Protein AF-A0A0N4WVR9-F1 (afdb_monomer_lite)

Radius of gyration: 33.84 Å; chains: 1; bounding box: 91×78×85 Å

Secondary structure (DSSP, 8-state):
-----------------PPPPS---------TT-SPPPEEPPPPTTEEEEGGGEEEEE-TTS-EEEEESSSEEEEEETTEEEEES-EEEETTTTSEEE-TTS-EEESS-EEEEEEE---PPPPEEPPPPTTEEEESTTEEEEEETTTEEEEEESSSEEEEE-SSSSPPEEES-EEE-TTS-EE-TTS-EEETS-EEEEEEES-PPB--SSSEEEEETTTEEES-BEE-TTS-EE-TT--EESEEEEEPPP-

Foldseek 3Di:
DDDDDDDDDDDDDDDDDDDDDPDDDPPPLQQLAPQDDADEDDDDQQKDWDQVQWDWDADPSRHIKIAGVDAFKWWDDVNDTDTAGIWTQDRPPPRFIAGPVGRTSGSHTHMTGIFGADDADDADADDDDKQKDWDAVQWDFDLPRNRWTKTAGPDAWKWKALPPPPGTDTAGIWTQGPVCWIDGPVGRTSGNHIHITGIDRLDDKDADPAAFKFFDDPRDTAGIWGAGRVSFTAGPVGDTGRDMDGDGDDD

Organism: Haemonchus placei (NCBI:txid6290)

Sequence (251 aa):
MKLLIWSMMLITGIKACMKTVPGEMPGDDPVCDNCASAAELTCEESNICDFSLLRRSKNGASCSTYSCSAGQMYAYIHRQSTPVDGAICDRDSQLVWKTTDGQAYGKTLQATCAFRCDKCTPAIPLSCPSGYTCDFDLLRETESAGSCMTYTCTDGQFLGDNGLLEGPVAVDSAVCRRDKIWMSPLGETFGTTLRATCAFQQCKKAVCVDGVMKANPGNVAVQLLSCNTMAQWMDSLGETFTAAQCEASES

Structure (mmCIF, N/CA/C/O backbone):
data_AF-A0A0N4WVR9-F1
#
_entry.id   AF-A0A0N4WVR9-F1
#
loop_
_atom_site.group_PDB
_atom_site.id
_atom_site.type_symbol
_atom_site.label_atom_id
_atom_site.label_alt_id
_atom_site.label_comp_id
_atom_site.label_asym_id
_atom_site.label_entity_id
_atom_site.label_seq_id
_atom_site.pdbx_PDB_ins_code
_atom_site.Cartn_x
_atom_site.Cartn_y
_atom_site.Cartn_z
_atom_site.occupancy
_atom_site.B_iso_or_equiv
_atom_site.auth_seq_id
_atom_site.auth_comp_id
_atom_site.auth_asym_id
_atom_site.auth_atom_id
_atom_site.pdbx_PDB_model_num
ATOM 1 N N . MET A 1 1 ? -68.695 -43.466 45.140 1.00 35.62 1 MET A N 1
ATOM 2 C CA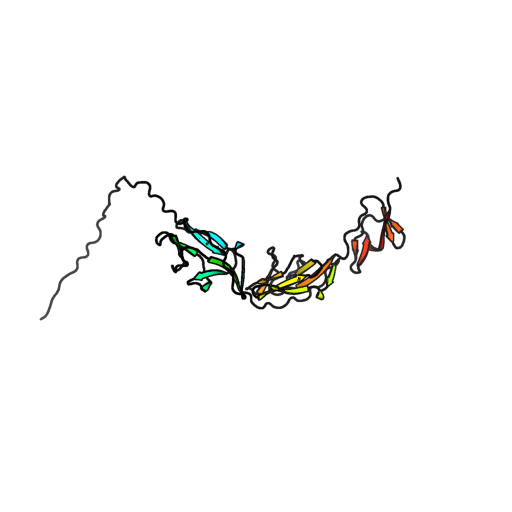 . MET A 1 1 ? -67.351 -43.680 44.564 1.00 35.62 1 MET A CA 1
ATOM 3 C C . MET A 1 1 ? -66.842 -42.340 44.036 1.00 35.62 1 MET A C 1
ATOM 5 O O . MET A 1 1 ? -67.419 -41.834 43.095 1.00 35.62 1 MET A O 1
ATOM 9 N N . LYS A 1 2 ? -65.863 -41.766 44.753 1.00 37.72 2 LYS A N 1
ATOM 10 C CA . LYS A 1 2 ? -64.843 -40.754 44.389 1.00 37.72 2 LYS A CA 1
ATOM 11 C C . LYS A 1 2 ? -65.170 -39.510 43.516 1.00 37.72 2 LYS A C 1
ATOM 13 O O . LYS A 1 2 ? -65.399 -39.661 42.328 1.00 37.72 2 LYS A O 1
ATOM 18 N N . LEU A 1 3 ? -64.911 -38.337 44.140 1.00 38.66 3 LEU A N 1
ATOM 19 C CA . LEU A 1 3 ? -64.117 -37.161 43.679 1.00 38.66 3 LEU A CA 1
ATOM 20 C C . LEU A 1 3 ? -64.582 -36.330 42.455 1.00 38.66 3 LEU A C 1
ATOM 22 O O . LEU A 1 3 ? -65.096 -36.898 41.510 1.00 38.66 3 LEU A O 1
ATOM 26 N N . LEU A 1 4 ? -64.280 -35.032 42.263 1.00 43.94 4 LEU A N 1
ATOM 27 C CA . LEU A 1 4 ? -63.921 -33.800 43.019 1.00 43.94 4 LEU A CA 1
ATOM 28 C C . LEU A 1 4 ? -63.561 -32.762 41.901 1.00 43.94 4 LEU A C 1
ATOM 30 O O . LEU A 1 4 ? -62.964 -33.179 40.913 1.00 43.94 4 LEU A O 1
ATOM 34 N N . ILE A 1 5 ? -63.818 -31.452 42.106 1.00 47.34 5 ILE A N 1
ATOM 35 C CA . ILE A 1 5 ? -63.148 -30.269 41.464 1.00 47.34 5 ILE A CA 1
ATOM 36 C C . ILE A 1 5 ? -63.615 -29.930 40.023 1.00 47.34 5 ILE A C 1
ATOM 38 O O . ILE A 1 5 ? -63.497 -30.758 39.134 1.00 47.34 5 ILE A O 1
ATOM 42 N N . TRP A 1 6 ? -64.284 -28.815 39.681 1.00 36.00 6 TRP A N 1
ATOM 43 C CA . TRP A 1 6 ? -64.123 -27.347 39.862 1.00 36.00 6 TRP A CA 1
ATOM 44 C C . TRP A 1 6 ? -63.055 -26.653 38.976 1.00 36.00 6 TRP A C 1
ATOM 46 O O . TRP A 1 6 ? -61.861 -26.856 39.146 1.00 36.00 6 TRP A O 1
ATOM 56 N N . SER A 1 7 ? -63.559 -25.742 38.126 1.00 43.09 7 SER A N 1
ATOM 57 C CA . SER A 1 7 ? -62.925 -24.538 37.545 1.00 43.09 7 SER A CA 1
ATOM 58 C C . SER A 1 7 ? -62.039 -24.638 36.295 1.00 43.09 7 SER A C 1
ATOM 60 O O . SER A 1 7 ? -60.924 -25.135 36.347 1.00 43.09 7 SER A O 1
ATOM 62 N N . MET A 1 8 ? -62.443 -23.937 35.225 1.00 40.12 8 MET A N 1
ATOM 63 C CA . MET A 1 8 ? -61.914 -22.586 34.962 1.00 40.12 8 MET A CA 1
ATOM 64 C C . MET A 1 8 ? -62.749 -21.807 33.931 1.00 40.12 8 MET A C 1
ATOM 66 O O . MET A 1 8 ? -63.132 -22.320 32.883 1.00 40.12 8 MET A O 1
ATOM 70 N N . MET A 1 9 ? -63.011 -20.543 34.277 1.00 41.50 9 MET A N 1
ATOM 71 C CA . MET A 1 9 ? -63.543 -19.490 33.416 1.00 41.50 9 MET A CA 1
ATOM 72 C C . MET A 1 9 ? -62.582 -19.177 32.264 1.00 41.50 9 MET A C 1
ATOM 74 O O . MET A 1 9 ? -61.389 -18.984 32.483 1.00 41.50 9 MET A O 1
ATOM 78 N N . LEU A 1 10 ? -63.142 -18.990 31.072 1.00 41.47 10 LEU A N 1
ATOM 79 C CA . LEU A 1 10 ? -62.535 -18.268 29.957 1.00 41.47 10 LEU A CA 1
ATOM 80 C C . LEU A 1 10 ? -63.501 -17.130 29.608 1.00 41.47 10 LEU A C 1
ATOM 82 O O . LEU A 1 10 ? -64.519 -17.356 28.960 1.00 41.47 10 LEU A O 1
ATOM 86 N N . ILE A 1 11 ? -63.214 -15.918 30.089 1.00 47.81 11 ILE A N 1
ATOM 87 C CA . ILE A 1 11 ? -63.857 -14.697 29.590 1.00 47.81 11 ILE A CA 1
ATOM 88 C C . ILE A 1 11 ? -62.792 -13.896 28.855 1.00 47.81 11 ILE A C 1
ATOM 90 O O . ILE A 1 11 ? -61.859 -13.340 29.428 1.00 47.81 11 ILE A O 1
ATOM 94 N N . THR A 1 12 ? -62.960 -13.896 27.545 1.00 40.84 12 THR A N 1
ATOM 95 C CA . THR A 1 12 ? -62.292 -13.072 26.552 1.00 40.84 12 THR A CA 1
ATOM 96 C C . THR A 1 12 ? -62.659 -11.592 26.701 1.00 40.84 12 THR A C 1
ATOM 98 O O . THR A 1 12 ? -63.837 -11.258 26.760 1.00 40.84 12 THR A O 1
ATOM 101 N N . GLY A 1 13 ? -61.638 -10.730 26.670 1.00 42.81 13 GLY A N 1
ATOM 102 C CA . GLY A 1 13 ? -61.608 -9.427 25.991 1.00 42.81 13 GLY A CA 1
ATOM 103 C C . GLY A 1 13 ? -62.683 -8.378 26.302 1.00 42.81 13 GLY A C 1
ATOM 104 O O . GLY A 1 13 ? -63.767 -8.403 25.728 1.00 42.81 13 GLY A O 1
ATOM 105 N N . ILE A 1 14 ? -62.293 -7.323 27.029 1.00 43.12 14 ILE A N 1
ATOM 106 C CA . ILE A 1 14 ? -62.906 -5.995 26.886 1.00 43.12 14 ILE A CA 1
ATOM 107 C C . ILE A 1 14 ? -61.793 -4.960 26.699 1.00 43.12 14 ILE A C 1
ATOM 109 O O . ILE A 1 14 ? -60.858 -4.868 27.490 1.00 43.12 14 ILE A O 1
ATOM 113 N N . LYS A 1 15 ? -61.916 -4.203 25.604 1.00 43.62 15 LYS A N 1
ATOM 114 C CA . LYS A 1 15 ? -61.134 -3.019 25.240 1.00 43.62 15 LYS A CA 1
ATOM 115 C C . LYS A 1 15 ? -61.048 -2.038 26.414 1.00 43.62 15 LYS A C 1
ATOM 117 O O . LYS A 1 15 ? -62.065 -1.473 26.807 1.00 43.62 15 LYS A O 1
ATOM 122 N N . ALA A 1 16 ? -59.840 -1.761 26.892 1.00 35.38 16 ALA A N 1
ATOM 123 C CA . ALA A 1 16 ? -59.568 -0.561 27.671 1.00 35.38 16 ALA A CA 1
ATOM 124 C C . ALA A 1 16 ? -58.938 0.487 26.743 1.00 35.38 16 ALA A C 1
ATOM 126 O O . ALA A 1 16 ? -57.758 0.422 26.414 1.00 35.38 16 ALA A O 1
ATOM 127 N N . CYS A 1 17 ? -59.754 1.443 26.299 1.00 39.38 17 CYS A N 1
ATOM 128 C CA . CYS A 1 17 ? -59.272 2.714 25.775 1.00 39.38 17 CYS A CA 1
ATOM 129 C C . CYS A 1 17 ? -58.696 3.508 26.956 1.00 39.38 17 CYS A C 1
ATOM 131 O O . CYS A 1 17 ? -59.461 3.922 27.828 1.00 39.38 17 CYS A O 1
ATOM 133 N N . MET A 1 18 ? -57.380 3.730 27.003 1.00 31.38 18 MET A N 1
ATOM 134 C CA . MET A 1 18 ? -56.802 4.724 27.908 1.00 31.38 18 MET A CA 1
ATOM 135 C C . MET A 1 18 ? -56.602 6.054 27.179 1.00 31.38 18 MET A C 1
ATOM 137 O O . MET A 1 18 ? -56.000 6.157 26.117 1.00 31.38 18 MET A O 1
ATOM 141 N N . LYS A 1 19 ? -57.229 7.045 27.799 1.00 34.12 19 LYS A N 1
ATOM 142 C CA . LYS A 1 19 ? -57.372 8.465 27.508 1.00 34.12 19 LYS A CA 1
ATOM 143 C C . LYS A 1 19 ? -56.009 9.158 27.363 1.00 34.12 19 LYS A C 1
ATOM 145 O O . LYS A 1 19 ? -55.205 9.112 28.286 1.00 34.12 19 LYS A O 1
ATOM 150 N N . THR A 1 20 ? -55.783 9.841 26.242 1.00 38.22 20 THR A N 1
ATOM 151 C CA . THR A 1 20 ? -54.665 10.779 26.060 1.00 38.22 20 THR A CA 1
ATOM 152 C C . THR A 1 20 ? -54.821 11.965 27.009 1.00 38.22 20 THR A C 1
ATOM 154 O O . THR A 1 20 ? -55.830 12.675 26.959 1.00 38.22 20 THR A O 1
ATOM 157 N N . VAL A 1 21 ? -53.829 12.179 27.870 1.00 39.00 21 VAL A N 1
ATOM 158 C CA . VAL A 1 21 ? -53.674 13.401 28.666 1.00 39.00 21 VAL A CA 1
ATOM 159 C C . VAL A 1 21 ? -52.806 14.369 27.849 1.00 39.00 21 VAL A C 1
ATOM 161 O O . VAL A 1 21 ? -51.730 13.965 27.417 1.00 39.00 21 VAL A O 1
ATOM 164 N N . PRO A 1 22 ? -53.235 15.616 27.587 1.00 46.09 22 PRO A N 1
ATOM 165 C CA . PRO A 1 22 ? -52.399 16.599 26.913 1.00 46.09 22 PRO A CA 1
ATOM 166 C C . PRO A 1 22 ? -51.458 17.232 27.938 1.00 46.09 22 PRO A C 1
ATOM 168 O O . PRO A 1 22 ? -51.896 17.969 28.821 1.00 46.09 22 PRO A O 1
ATOM 171 N N . GLY A 1 23 ? -50.171 16.917 27.833 1.00 47.47 23 GLY A N 1
ATOM 172 C CA . GLY A 1 23 ? -49.147 17.494 28.695 1.00 47.47 23 GLY A CA 1
ATOM 173 C C . GLY A 1 23 ? -47.923 16.607 28.836 1.00 47.47 23 GLY A C 1
ATOM 174 O O . GLY A 1 23 ? -47.599 16.209 29.947 1.00 47.47 23 GLY A O 1
ATOM 175 N N . GLU A 1 24 ? -47.233 16.318 27.735 1.00 35.50 24 GLU A N 1
ATOM 176 C CA . GLU A 1 24 ? -45.815 15.973 27.821 1.00 35.50 24 GLU A CA 1
ATOM 177 C C . GLU A 1 24 ? -45.020 17.181 27.331 1.00 35.50 24 GLU A C 1
ATOM 179 O O . GLU A 1 24 ? -45.125 17.621 26.186 1.00 35.50 24 GLU A O 1
ATOM 184 N N . MET A 1 25 ? -44.316 17.775 28.295 1.00 47.53 25 MET A N 1
ATOM 185 C CA . MET A 1 25 ? -43.233 18.735 28.116 1.00 47.53 25 MET A CA 1
ATOM 186 C C . MET A 1 25 ? -42.260 18.239 27.035 1.00 47.53 25 MET A C 1
ATOM 188 O O . MET A 1 25 ? -42.165 17.026 26.844 1.00 47.53 25 MET A O 1
ATOM 192 N N . PRO A 1 26 ? -41.519 19.131 26.349 1.00 44.72 26 PRO A N 1
ATOM 193 C CA . PRO A 1 26 ? -40.471 18.695 25.438 1.00 44.72 26 PRO A CA 1
ATOM 194 C C . PRO A 1 26 ? -39.502 17.840 26.253 1.00 44.72 26 PRO A C 1
ATOM 196 O O . PRO A 1 26 ? -38.828 18.346 27.150 1.00 44.72 26 PRO A O 1
ATOM 199 N N . GLY A 1 27 ? -39.515 16.529 26.015 1.00 44.09 27 GLY A N 1
ATOM 200 C CA . GLY A 1 27 ? -38.483 15.657 26.534 1.00 44.09 27 GLY A CA 1
ATOM 201 C C . GLY A 1 27 ? -37.187 16.168 25.937 1.00 44.09 27 GLY A C 1
ATOM 202 O O . GLY A 1 27 ? -37.048 16.168 24.717 1.00 44.09 27 GLY A O 1
ATOM 203 N N . ASP A 1 28 ? -36.296 16.676 26.785 1.00 50.28 28 ASP A N 1
ATOM 204 C CA . ASP A 1 28 ? -34.898 16.869 26.432 1.00 50.28 28 ASP A CA 1
ATOM 205 C C . ASP A 1 28 ? -34.422 15.555 25.820 1.00 50.28 28 ASP A C 1
ATOM 207 O O . ASP A 1 28 ? -34.238 14.576 26.547 1.00 50.28 28 ASP A O 1
ATOM 211 N N . ASP A 1 29 ? -34.303 15.508 24.491 1.00 48.47 29 ASP A N 1
ATOM 212 C CA . ASP A 1 29 ? -33.772 14.353 23.780 1.00 48.47 29 ASP A CA 1
ATOM 213 C C . ASP A 1 29 ? -32.402 14.048 24.398 1.00 48.47 29 ASP A C 1
ATOM 215 O O . ASP A 1 29 ? -31.472 14.853 24.264 1.00 48.47 29 ASP A O 1
ATOM 219 N N . PRO A 1 30 ? -32.242 12.936 25.137 1.00 52.62 30 PRO A N 1
ATOM 220 C CA . PRO A 1 30 ? -31.012 12.711 25.863 1.00 52.62 30 PRO A CA 1
ATOM 221 C C . PRO A 1 30 ? -29.929 12.332 24.852 1.00 52.62 30 PRO A C 1
ATOM 223 O O . PRO A 1 30 ? -29.914 11.234 24.292 1.00 52.62 30 PRO A O 1
ATOM 226 N N . VAL A 1 31 ? -29.028 13.283 24.612 1.00 59.16 31 VAL A N 1
ATOM 227 C CA . VAL A 1 31 ? -27.950 13.212 23.624 1.00 59.16 31 VAL A CA 1
ATOM 228 C C . VAL A 1 31 ? -26.916 12.164 24.053 1.00 59.16 31 VAL A C 1
ATOM 230 O O . VAL A 1 31 ? -26.002 12.445 24.828 1.00 59.16 31 VAL A O 1
ATOM 233 N N . CYS A 1 32 ? -27.006 10.946 23.514 1.00 66.44 32 CYS A N 1
ATOM 234 C CA . CYS A 1 32 ? -25.981 9.903 23.664 1.00 66.44 32 CYS A CA 1
ATOM 235 C C . CYS A 1 32 ? -24.737 10.113 22.769 1.00 66.44 32 CYS A C 1
ATOM 237 O O . CYS A 1 32 ? -24.074 9.164 22.353 1.00 66.44 32 CYS A O 1
ATOM 239 N N . ASP A 1 33 ? -24.387 11.378 22.512 1.00 67.06 33 ASP A N 1
ATOM 240 C CA . ASP A 1 33 ? -23.176 11.795 21.790 1.00 67.06 33 ASP A CA 1
ATOM 241 C C . ASP A 1 33 ? -22.110 12.428 22.696 1.00 67.06 33 ASP A C 1
ATOM 243 O O . ASP A 1 33 ? -21.045 12.816 22.214 1.00 67.06 33 ASP A O 1
ATOM 247 N N . ASN A 1 34 ? -22.357 12.496 24.008 1.00 77.31 34 ASN A N 1
ATOM 248 C CA . ASN A 1 34 ? -21.447 13.139 24.960 1.00 77.31 34 ASN A CA 1
ATOM 249 C C . ASN A 1 34 ? -20.223 12.282 25.335 1.00 77.31 34 ASN A C 1
ATOM 251 O O . ASN A 1 34 ? -19.390 12.724 26.127 1.00 77.31 34 ASN A O 1
ATOM 255 N N . CYS A 1 35 ? -20.087 11.068 24.791 1.00 83.56 35 CYS A N 1
ATOM 256 C CA . CYS A 1 35 ? -18.856 10.303 24.956 1.00 83.56 35 CYS A CA 1
ATOM 257 C C . CYS A 1 35 ? -17.674 11.015 24.280 1.00 83.56 35 CYS A C 1
ATOM 259 O O . CYS A 1 35 ? -17.793 11.561 23.178 1.00 83.56 35 CYS A O 1
ATOM 261 N N . ALA A 1 36 ? -16.510 10.960 24.930 1.00 86.69 36 ALA A N 1
ATOM 262 C CA . ALA A 1 36 ? -15.276 11.513 24.388 1.00 86.69 36 ALA A CA 1
ATOM 263 C C . ALA A 1 36 ? -14.896 10.842 23.057 1.00 86.69 36 ALA A C 1
ATOM 265 O O . ALA A 1 36 ? -15.185 9.662 22.839 1.00 86.69 36 ALA A O 1
ATOM 266 N N . SER A 1 37 ? -14.226 11.591 22.177 1.00 89.56 37 SER A N 1
ATOM 267 C CA . SER A 1 37 ? -13.659 11.042 20.942 1.00 89.56 37 SER A CA 1
ATOM 268 C C . SER A 1 37 ? -12.676 9.908 21.235 1.00 89.56 37 SER A C 1
ATOM 270 O O . SER A 1 37 ? -12.039 9.887 22.290 1.00 89.56 37 SER A O 1
ATOM 272 N N . ALA A 1 38 ? -12.558 8.971 20.292 1.00 91.31 38 ALA A N 1
ATOM 273 C CA . ALA A 1 38 ? -11.582 7.900 20.403 1.00 91.31 38 ALA A CA 1
ATOM 274 C C . ALA A 1 38 ? -10.161 8.482 20.424 1.00 91.31 38 ALA A C 1
ATOM 276 O O . ALA A 1 38 ? -9.866 9.448 19.720 1.00 91.31 38 ALA A O 1
ATOM 277 N N . ALA A 1 39 ? -9.299 7.883 21.233 1.00 92.88 39 ALA A N 1
ATOM 278 C CA . ALA A 1 39 ? -7.865 8.098 21.209 1.00 92.88 39 ALA A CA 1
ATOM 279 C C . ALA A 1 39 ? -7.202 6.951 20.444 1.00 92.88 39 ALA A C 1
ATOM 281 O O . ALA A 1 39 ? -7.666 5.808 20.502 1.00 92.88 39 ALA A O 1
ATOM 282 N N . GLU A 1 40 ? -6.114 7.263 19.751 1.00 91.00 40 GLU A N 1
ATOM 283 C CA . GLU A 1 40 ? -5.363 6.276 18.989 1.00 91.00 40 GLU A CA 1
ATOM 284 C C . GLU A 1 40 ? -4.755 5.212 19.908 1.00 91.00 40 GLU A C 1
ATOM 286 O O . GLU A 1 40 ? -4.138 5.507 20.936 1.00 91.00 40 GLU A O 1
ATOM 291 N N . LEU A 1 41 ? -4.966 3.955 19.527 1.00 88.19 41 LEU A N 1
ATOM 292 C CA . LEU A 1 41 ? -4.345 2.791 20.138 1.00 88.19 41 LEU A CA 1
ATOM 293 C C . LEU A 1 41 ? -3.078 2.421 19.363 1.00 88.19 41 LEU A C 1
ATOM 295 O O . LEU A 1 41 ? -3.133 2.213 18.153 1.00 88.19 41 LEU A O 1
ATOM 299 N N . THR A 1 42 ? -1.956 2.267 20.063 1.00 81.44 42 THR A N 1
ATOM 300 C CA . THR A 1 42 ? -0.751 1.659 19.485 1.00 81.44 42 THR A CA 1
ATOM 301 C C . THR A 1 42 ? -0.950 0.154 19.359 1.00 81.44 42 THR A C 1
ATOM 303 O O . THR A 1 42 ? -1.382 -0.498 20.311 1.00 81.44 42 THR A O 1
ATOM 306 N N . CYS A 1 43 ? -0.638 -0.402 18.195 1.00 71.12 43 CYS A N 1
ATOM 307 C CA . CYS A 1 43 ? -0.860 -1.815 17.930 1.00 71.12 43 CYS A CA 1
ATOM 308 C C . CYS A 1 43 ? 0.288 -2.726 18.316 1.00 71.12 43 CYS A C 1
ATOM 310 O O . CYS A 1 43 ? 1.440 -2.311 18.404 1.00 71.12 43 CYS A O 1
ATOM 312 N N . GLU A 1 44 ? -0.065 -3.995 18.512 1.00 69.19 44 GLU A N 1
ATOM 313 C CA . GLU A 1 44 ? 0.902 -5.080 18.614 1.00 69.19 44 GLU A CA 1
ATOM 314 C C . GLU A 1 44 ? 1.668 -5.251 17.298 1.00 69.19 44 GLU A C 1
ATOM 316 O O . GLU A 1 44 ? 1.105 -5.062 16.220 1.00 69.19 44 GLU A O 1
ATOM 321 N N . GLU A 1 45 ? 2.922 -5.701 17.395 1.00 62.00 45 GLU A N 1
ATOM 322 C CA . GLU A 1 45 ? 3.867 -5.855 16.275 1.00 62.00 45 GLU A CA 1
ATOM 323 C C . GLU A 1 45 ? 3.370 -6.761 15.135 1.00 62.00 45 GLU A C 1
ATOM 325 O O . GLU A 1 45 ? 3.924 -6.723 14.043 1.00 62.00 45 GLU A O 1
ATOM 330 N N . SER A 1 46 ? 2.322 -7.558 15.367 1.00 64.69 46 SER A N 1
ATOM 331 C CA . SER A 1 46 ? 1.713 -8.453 14.374 1.00 64.69 46 SER A CA 1
ATOM 332 C C . SER A 1 46 ? 0.603 -7.811 13.529 1.00 64.69 46 SER A C 1
ATOM 334 O O . SER A 1 46 ? -0.024 -8.496 12.712 1.00 64.69 46 SER A O 1
ATOM 336 N N . ASN A 1 47 ? 0.317 -6.521 13.742 1.00 70.44 47 ASN A N 1
ATOM 337 C CA . ASN A 1 47 ? -0.713 -5.801 13.005 1.00 70.44 47 ASN A CA 1
ATOM 338 C C . ASN A 1 47 ? -0.220 -4.440 12.501 1.00 70.44 47 ASN A C 1
ATOM 340 O O . ASN A 1 47 ? 0.423 -3.692 13.235 1.00 70.44 47 ASN A O 1
ATOM 344 N N . ILE A 1 48 ? -0.616 -4.076 11.279 1.00 74.56 48 ILE A N 1
ATOM 345 C CA . ILE A 1 48 ? -0.561 -2.684 10.814 1.00 74.56 48 ILE A CA 1
ATOM 346 C C . ILE A 1 48 ? -1.795 -1.966 11.313 1.00 74.56 48 ILE A C 1
ATOM 348 O O . ILE A 1 48 ? -2.907 -2.457 11.105 1.00 74.56 48 ILE A O 1
ATOM 352 N N . CYS A 1 49 ? -1.605 -0.787 11.894 1.00 81.94 49 CYS A N 1
ATOM 353 C CA . CYS A 1 49 ? -2.709 0.018 12.376 1.00 81.94 49 CYS A CA 1
ATOM 354 C C . CYS A 1 49 ? -2.781 1.384 11.734 1.00 81.94 49 CYS A C 1
ATOM 356 O O . CYS A 1 49 ? -1.771 2.045 11.522 1.00 81.94 49 CYS A O 1
ATOM 358 N N . ASP A 1 50 ? -4.012 1.773 11.435 1.00 84.69 50 ASP A N 1
ATOM 359 C CA . ASP A 1 50 ? -4.340 3.031 10.799 1.00 84.69 50 ASP A CA 1
ATOM 360 C C . ASP A 1 50 ? -5.583 3.611 11.472 1.00 84.69 50 ASP A C 1
ATOM 362 O O . ASP A 1 50 ? -6.724 3.200 11.232 1.00 84.69 50 ASP A O 1
ATOM 366 N N . PHE A 1 51 ? -5.351 4.590 12.342 1.00 90.00 51 PHE A N 1
ATOM 367 C CA . PHE A 1 51 ? -6.417 5.286 13.047 1.00 90.00 51 PHE A CA 1
ATOM 368 C C . PHE A 1 51 ? -7.307 6.110 12.102 1.00 90.00 51 PHE A C 1
ATOM 370 O O . PHE A 1 51 ? -8.471 6.356 12.419 1.00 90.00 51 PHE A O 1
ATOM 377 N N . SER A 1 52 ? -6.819 6.491 10.913 1.00 88.00 52 SER A N 1
ATOM 378 C CA . SER A 1 52 ? -7.589 7.277 9.936 1.00 88.00 52 SER A CA 1
ATOM 379 C C . SER A 1 52 ? -8.786 6.513 9.355 1.00 88.00 52 SER A C 1
ATOM 381 O O . SER A 1 52 ? -9.755 7.117 8.876 1.00 88.00 52 SER A O 1
ATOM 383 N N . LEU A 1 53 ? -8.755 5.180 9.446 1.00 86.25 53 LEU A N 1
ATOM 384 C CA . LEU A 1 53 ? -9.833 4.287 9.024 1.00 86.25 53 LEU A CA 1
ATOM 385 C C . LEU A 1 53 ? -10.914 4.105 10.095 1.00 86.25 53 LEU A C 1
ATOM 387 O O . LEU A 1 53 ? -11.959 3.511 9.812 1.00 86.25 53 LEU A O 1
ATOM 391 N N . LEU A 1 54 ? -10.701 4.608 11.313 1.00 92.69 54 LEU A N 1
ATOM 392 C CA . LEU A 1 54 ? -11.694 4.541 12.376 1.00 92.69 54 LEU A CA 1
ATOM 393 C C . LEU A 1 54 ? -12.776 5.594 12.123 1.00 92.69 54 LEU A C 1
ATOM 395 O O . LEU A 1 54 ? -12.533 6.801 12.133 1.00 92.69 54 LEU A O 1
ATOM 399 N N . ARG A 1 55 ? -14.006 5.140 11.886 1.00 94.19 55 ARG A N 1
ATOM 400 C CA . ARG A 1 55 ? -15.134 6.004 11.539 1.00 94.19 55 ARG A CA 1
ATOM 401 C C . ARG A 1 55 ? -16.109 6.115 12.690 1.00 94.19 55 ARG A C 1
ATOM 403 O O . ARG A 1 55 ? -16.585 5.113 13.219 1.00 94.19 55 ARG A O 1
ATOM 410 N N . ARG A 1 56 ? -16.437 7.363 13.025 1.00 92.00 56 ARG A N 1
ATOM 411 C CA . ARG A 1 56 ? -17.559 7.692 13.899 1.00 92.00 56 ARG A CA 1
ATOM 412 C C . ARG A 1 56 ? -18.839 7.764 13.072 1.00 92.00 56 ARG A C 1
ATOM 414 O O . ARG A 1 56 ? -18.864 8.412 12.028 1.00 92.00 56 ARG A O 1
ATOM 421 N N . SER A 1 57 ? -19.899 7.143 13.555 1.00 90.19 57 SER A N 1
ATOM 422 C CA . SER A 1 57 ? -21.245 7.184 12.980 1.00 90.19 57 SER A CA 1
ATOM 423 C C . SER A 1 57 ? -22.288 7.273 14.101 1.00 90.19 57 SER A C 1
ATOM 425 O O . SER A 1 57 ? -21.925 7.429 15.268 1.00 90.19 57 SER A O 1
ATOM 427 N N . LYS A 1 58 ? -23.580 7.235 13.757 1.00 87.25 58 LYS A N 1
ATOM 428 C CA . LYS A 1 58 ? -24.676 7.118 14.728 1.00 87.25 58 LYS A CA 1
ATOM 429 C C . LYS A 1 58 ? -25.489 5.861 14.444 1.00 87.25 58 LYS A C 1
ATOM 431 O O . LYS A 1 58 ? -25.719 5.534 13.280 1.00 87.25 58 LYS A O 1
ATOM 436 N N . ASN A 1 59 ? -25.934 5.176 15.493 1.00 80.50 59 ASN A N 1
ATOM 437 C CA . ASN A 1 59 ? -26.835 4.029 15.369 1.00 80.50 59 ASN A CA 1
ATOM 438 C C . ASN A 1 59 ? -28.312 4.462 15.251 1.00 80.50 59 ASN A C 1
ATOM 440 O O . ASN A 1 59 ? -28.635 5.648 15.286 1.00 80.50 59 ASN A O 1
ATOM 444 N N . GLY A 1 60 ? -29.228 3.491 15.150 1.00 75.56 60 GLY A N 1
ATOM 445 C CA . GLY A 1 60 ? -30.675 3.751 15.068 1.00 75.56 60 GLY A CA 1
ATOM 446 C C . GLY A 1 60 ? -31.290 4.411 16.311 1.00 75.56 60 GLY A C 1
ATOM 447 O O . GLY A 1 60 ? -32.406 4.910 16.238 1.00 75.56 60 GLY A O 1
ATOM 448 N N . ALA A 1 61 ? -30.562 4.444 17.431 1.00 75.12 61 ALA A N 1
ATOM 449 C CA . ALA A 1 61 ? -30.931 5.169 18.645 1.00 75.12 61 ALA A CA 1
ATOM 450 C C . ALA A 1 61 ? -30.253 6.552 18.735 1.00 75.12 61 ALA A C 1
ATOM 452 O O . ALA A 1 61 ? -30.260 7.171 19.795 1.00 75.12 61 ALA A O 1
ATOM 453 N N . SER A 1 62 ? -29.650 7.031 17.639 1.00 77.06 62 SER A N 1
ATOM 454 C CA . SER A 1 62 ? -28.906 8.295 17.552 1.00 77.06 62 SER A CA 1
ATOM 455 C C . SER A 1 62 ? -27.680 8.392 18.465 1.00 77.06 62 SER A C 1
ATOM 457 O O . SER A 1 62 ? -27.159 9.488 18.657 1.00 77.06 62 SER A O 1
ATOM 459 N N . CYS A 1 63 ? -27.180 7.274 18.991 1.00 82.56 63 CYS A N 1
ATOM 460 C CA . CYS A 1 63 ? -25.980 7.264 19.817 1.00 82.56 63 CYS A CA 1
ATOM 461 C C . CYS A 1 63 ? -24.726 7.122 18.954 1.00 82.56 63 CYS A C 1
ATOM 463 O O . CYS A 1 63 ? -24.714 6.367 17.975 1.00 82.56 63 CYS A O 1
ATOM 465 N N . SER A 1 64 ? -23.661 7.824 19.342 1.00 88.88 64 SER A N 1
ATOM 466 C CA . SER A 1 64 ? -22.366 7.746 18.669 1.00 88.88 64 SER A CA 1
ATOM 467 C C . SER A 1 64 ? -21.801 6.329 18.695 1.00 88.88 64 SER A C 1
ATOM 469 O O . SER A 1 64 ? -21.733 5.686 19.745 1.00 88.88 64 SER A O 1
ATOM 471 N N . THR A 1 65 ? -21.329 5.875 17.540 1.00 91.81 65 THR A N 1
ATOM 472 C CA . THR A 1 65 ? -20.667 4.586 17.355 1.00 91.81 65 THR A CA 1
ATOM 473 C C . THR A 1 65 ? -19.325 4.751 16.665 1.00 91.81 65 THR A C 1
ATOM 475 O O . THR A 1 65 ? -19.158 5.659 15.855 1.00 91.81 65 THR A O 1
ATOM 478 N N . TYR A 1 66 ? -18.383 3.858 16.953 1.00 94.00 66 TYR A N 1
ATOM 479 C CA . TYR A 1 66 ? -17.142 3.708 16.199 1.00 94.00 66 TYR A CA 1
ATOM 480 C C . TYR A 1 66 ? -17.071 2.331 15.553 1.00 94.00 66 TYR A C 1
ATOM 482 O O . TYR A 1 66 ? -17.410 1.324 16.174 1.00 94.00 66 TYR A O 1
ATOM 490 N N . SER A 1 67 ? -16.607 2.308 14.310 1.00 91.62 67 SER A N 1
ATOM 491 C CA . SER A 1 67 ? -16.321 1.094 13.545 1.00 91.62 67 SER A CA 1
ATOM 492 C C . SER A 1 67 ? -15.234 1.391 12.518 1.00 91.62 67 SER A C 1
ATOM 494 O O . SER A 1 67 ? -15.027 2.547 12.143 1.00 91.62 67 SER A O 1
ATOM 496 N N . CYS A 1 68 ? -14.530 0.366 12.059 1.00 87.81 68 CYS A N 1
ATOM 497 C CA . CYS A 1 68 ? -13.521 0.530 11.022 1.00 87.81 68 CYS A CA 1
ATOM 498 C C . CYS A 1 68 ? -14.155 0.529 9.632 1.00 87.81 68 CYS A C 1
ATOM 500 O O . CYS A 1 68 ? -14.935 -0.367 9.317 1.00 87.81 68 CYS A O 1
ATOM 502 N N . SER A 1 69 ? -13.791 1.489 8.773 1.00 85.56 69 SER A N 1
ATOM 503 C CA . SER A 1 69 ? -14.172 1.428 7.351 1.00 85.56 69 SER A CA 1
ATOM 504 C C . SER A 1 69 ? -13.449 0.306 6.605 1.00 85.56 69 SER A C 1
ATOM 506 O O . SER A 1 69 ? -13.949 -0.186 5.598 1.00 85.56 69 SER A O 1
ATOM 508 N N . ALA A 1 70 ? -12.275 -0.095 7.096 1.00 75.31 70 ALA A N 1
ATOM 509 C CA . ALA A 1 70 ? -11.535 -1.265 6.649 1.00 75.31 70 ALA A CA 1
ATOM 510 C C . ALA A 1 70 ? -10.668 -1.802 7.799 1.00 75.31 70 ALA A C 1
ATOM 512 O O . ALA A 1 70 ? -10.187 -1.030 8.626 1.00 75.31 70 ALA A O 1
ATOM 513 N N . GLY A 1 71 ? -10.458 -3.120 7.833 1.00 76.50 71 GLY A N 1
ATOM 514 C CA . GLY A 1 71 ? -9.698 -3.790 8.893 1.00 76.50 71 GLY A CA 1
ATOM 515 C C . GLY A 1 71 ? -10.563 -4.236 10.077 1.00 76.50 71 GLY A C 1
ATOM 516 O O . GLY A 1 71 ? -11.782 -4.092 10.064 1.00 76.50 71 GLY A O 1
ATOM 517 N N . GLN A 1 72 ? -9.924 -4.837 11.081 1.00 87.75 72 GLN A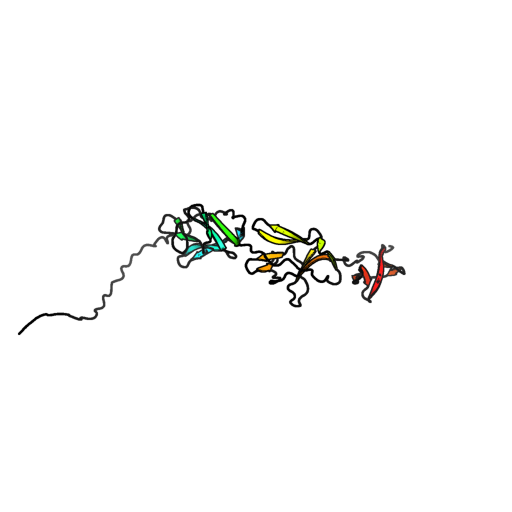 N 1
ATOM 518 C CA . GLN A 1 72 ? -10.557 -5.210 12.349 1.00 87.75 72 GLN A CA 1
ATOM 519 C C . GLN A 1 72 ? -10.372 -4.061 13.339 1.00 87.75 72 GLN A C 1
ATOM 521 O O . GLN A 1 72 ? -9.252 -3.581 13.496 1.00 87.75 72 GLN A O 1
ATOM 526 N N . MET A 1 73 ? -11.425 -3.635 14.036 1.00 90.62 73 MET A N 1
ATOM 527 C CA . MET A 1 73 ? -11.247 -2.678 15.128 1.00 90.62 73 MET A CA 1
ATOM 528 C C . MET A 1 73 ? -10.584 -3.382 16.313 1.00 90.62 73 MET A C 1
ATOM 530 O O . MET A 1 73 ? -11.026 -4.451 16.731 1.00 90.62 73 MET A O 1
ATOM 534 N N . TYR A 1 74 ? -9.527 -2.785 16.848 1.00 91.12 74 TYR A N 1
ATOM 535 C CA . TYR A 1 74 ? -8.929 -3.176 18.119 1.00 91.12 74 TYR A CA 1
ATOM 536 C C . TYR A 1 74 ? -9.184 -2.080 19.133 1.00 91.12 74 TYR A C 1
ATOM 538 O O . TYR A 1 74 ? -9.089 -0.896 18.807 1.00 91.12 74 TYR A O 1
ATOM 546 N N . ALA A 1 75 ? -9.501 -2.472 20.359 1.00 93.06 75 ALA A N 1
ATOM 547 C CA . ALA A 1 75 ? -9.696 -1.548 21.461 1.00 93.06 75 ALA A CA 1
ATOM 548 C C . ALA A 1 75 ? -9.143 -2.128 22.761 1.00 93.06 75 ALA A C 1
ATOM 550 O O . ALA A 1 75 ? -9.064 -3.348 22.931 1.00 93.06 75 ALA A O 1
ATOM 551 N N . TYR A 1 76 ? -8.786 -1.254 23.703 1.00 91.06 76 TYR A N 1
ATOM 552 C CA . TYR A 1 76 ? -8.434 -1.706 25.043 1.00 91.06 76 TYR A CA 1
ATOM 553 C C . TYR A 1 76 ? -9.679 -2.130 25.823 1.00 91.06 76 TYR A C 1
ATOM 555 O O . TYR A 1 76 ? -10.508 -1.306 26.205 1.00 91.06 76 TYR A O 1
ATOM 563 N N . ILE A 1 77 ? -9.751 -3.420 26.137 1.00 87.75 77 ILE A N 1
ATOM 564 C CA . ILE A 1 77 ? -10.673 -3.988 27.121 1.00 87.75 77 ILE A CA 1
ATOM 565 C C . ILE A 1 77 ? -9.819 -4.463 28.295 1.00 87.75 77 ILE A C 1
ATOM 567 O O . ILE A 1 77 ? -8.912 -5.268 28.117 1.00 87.75 77 ILE A O 1
ATOM 571 N N . HIS A 1 78 ? -10.049 -3.936 29.501 1.00 85.31 78 HIS A N 1
ATOM 572 C CA . HIS A 1 78 ? -9.256 -4.282 30.695 1.00 85.31 78 HIS A CA 1
ATOM 573 C C . HIS A 1 78 ? -7.725 -4.162 30.500 1.00 85.31 78 HIS A C 1
ATOM 575 O O . HIS A 1 78 ? -6.960 -4.943 31.060 1.00 85.31 78 HIS A O 1
ATOM 581 N N . ARG A 1 79 ? -7.271 -3.156 29.730 1.00 83.50 79 ARG A N 1
ATOM 582 C CA . ARG A 1 79 ? -5.856 -2.928 29.348 1.00 83.50 79 ARG A CA 1
ATOM 583 C C . ARG A 1 79 ? -5.242 -4.005 28.444 1.00 83.50 79 ARG A C 1
ATOM 585 O O . ARG A 1 79 ? -4.024 -4.055 28.307 1.00 83.50 79 ARG A O 1
ATOM 592 N N . GLN A 1 80 ? -6.062 -4.833 27.805 1.00 84.94 80 GLN A N 1
ATOM 593 C CA . GLN A 1 80 ? -5.634 -5.755 26.755 1.00 84.94 80 GLN A CA 1
ATOM 594 C C . GLN A 1 80 ? -6.167 -5.299 25.399 1.00 84.94 80 GLN A C 1
ATOM 596 O O . GLN A 1 80 ? -7.351 -4.974 25.269 1.00 84.94 80 GLN A O 1
ATOM 601 N N . SER A 1 81 ? -5.281 -5.239 24.405 1.00 88.25 81 SER A N 1
ATOM 602 C CA . SER A 1 81 ? -5.657 -4.933 23.026 1.00 88.25 81 SER A CA 1
ATOM 603 C C . SER A 1 81 ? -6.463 -6.105 22.481 1.00 88.25 81 SER A C 1
ATOM 605 O O . SER A 1 81 ? -5.939 -7.205 22.323 1.00 88.25 81 SER A O 1
ATOM 607 N N . THR A 1 82 ? -7.759 -5.895 22.267 1.00 88.12 82 THR A N 1
ATOM 608 C CA . THR A 1 82 ? -8.697 -6.969 21.922 1.00 88.12 82 THR A CA 1
ATOM 609 C C . THR A 1 82 ? -9.398 -6.633 20.608 1.00 88.12 82 THR A C 1
ATOM 611 O O . THR A 1 82 ? -9.819 -5.484 20.437 1.00 88.12 82 THR A O 1
ATOM 614 N N . PRO A 1 83 ? -9.537 -7.594 19.674 1.00 88.38 83 PRO A N 1
ATOM 615 C CA . PRO A 1 83 ? -10.346 -7.396 18.480 1.00 88.38 83 PRO A CA 1
ATOM 616 C C . PRO A 1 83 ? -11.825 -7.280 18.860 1.00 88.38 83 PRO A C 1
ATOM 618 O O . PRO A 1 83 ? -12.340 -8.086 19.633 1.00 88.38 83 PRO A O 1
ATOM 621 N N . VAL A 1 84 ? -12.503 -6.278 18.309 1.00 91.25 84 VAL A N 1
ATOM 622 C CA . VAL A 1 84 ? -13.903 -5.952 18.604 1.00 91.25 84 VAL A CA 1
ATOM 623 C C . VAL A 1 84 ? -14.653 -5.525 17.350 1.00 91.25 84 VAL A C 1
ATOM 625 O O . VAL A 1 84 ? -14.055 -4.988 16.421 1.00 91.25 84 VAL A O 1
ATOM 628 N N . ASP A 1 85 ? -15.970 -5.720 17.327 1.00 89.69 85 ASP A N 1
ATOM 629 C CA . ASP A 1 85 ? -16.798 -5.371 16.162 1.00 89.69 85 ASP A CA 1
ATOM 630 C C . ASP A 1 85 ? -17.092 -3.867 16.062 1.00 89.69 85 ASP A C 1
ATOM 632 O O . ASP A 1 85 ? -17.397 -3.343 14.991 1.00 89.69 85 ASP A O 1
ATOM 636 N N . GLY A 1 86 ? -17.002 -3.155 17.185 1.00 91.56 86 GLY A N 1
ATOM 637 C CA . GLY A 1 86 ? -17.293 -1.733 17.252 1.00 91.56 86 GLY A CA 1
ATOM 638 C C . GLY A 1 86 ? -17.408 -1.224 18.680 1.00 91.56 86 GLY A C 1
ATOM 639 O O . GLY A 1 86 ? -17.336 -1.981 19.653 1.00 91.56 86 GLY A O 1
ATOM 640 N N . ALA A 1 87 ? -17.627 0.079 18.807 1.00 93.25 87 ALA A N 1
ATOM 641 C CA . ALA A 1 87 ? -17.938 0.708 20.081 1.00 93.25 87 ALA A CA 1
ATOM 642 C C . ALA A 1 87 ? -19.213 1.538 19.992 1.00 93.25 87 ALA A C 1
ATOM 644 O O . ALA A 1 87 ? -19.440 2.232 19.005 1.00 93.25 87 ALA A O 1
ATOM 645 N N . ILE A 1 88 ? -20.029 1.483 21.039 1.00 91.88 88 ILE A N 1
ATOM 646 C CA . ILE A 1 88 ? -21.283 2.217 21.185 1.00 91.88 88 ILE A CA 1
ATOM 647 C C . ILE A 1 88 ? -21.182 3.074 22.444 1.00 91.88 88 ILE A C 1
ATOM 649 O O . ILE A 1 88 ? -20.765 2.596 23.501 1.00 91.88 88 ILE A O 1
ATOM 653 N N . CYS A 1 89 ? -21.544 4.348 22.330 1.00 90.56 89 CYS A N 1
ATOM 654 C CA . CYS A 1 89 ? -21.663 5.229 23.482 1.00 90.56 89 CYS A CA 1
ATOM 655 C C . CYS A 1 89 ? -22.924 4.860 24.271 1.00 90.56 89 CYS A C 1
ATOM 657 O O . CYS A 1 89 ? -24.040 4.969 23.756 1.00 90.56 89 CYS A O 1
ATOM 659 N N . ASP A 1 90 ? -22.753 4.410 25.513 1.00 83.50 90 ASP A N 1
ATOM 660 C CA . ASP A 1 90 ? -23.869 4.078 26.391 1.00 83.50 90 ASP A CA 1
ATOM 661 C C . ASP A 1 90 ? -24.405 5.334 27.090 1.00 83.50 90 ASP A C 1
ATOM 663 O O . ASP A 1 90 ? -23.687 6.029 27.819 1.00 83.50 90 ASP A O 1
ATOM 667 N N . ARG A 1 91 ? -25.698 5.592 26.879 1.00 74.94 91 ARG A N 1
ATOM 668 C CA . ARG A 1 91 ? -26.447 6.707 27.466 1.00 74.94 91 ARG A CA 1
ATOM 669 C C . ARG A 1 91 ? -26.645 6.568 28.976 1.00 74.94 91 ARG A C 1
ATOM 671 O O . ARG A 1 91 ? -26.504 7.541 29.712 1.00 74.94 91 ARG A O 1
ATOM 678 N N . ASP A 1 92 ? -27.002 5.374 29.423 1.00 70.44 92 ASP A N 1
ATOM 679 C CA . ASP A 1 92 ? -27.561 5.109 30.747 1.00 70.44 92 ASP A CA 1
ATOM 680 C C . ASP A 1 92 ? -26.452 4.836 31.783 1.00 70.44 92 ASP A C 1
ATOM 682 O O . ASP A 1 92 ? -26.651 4.982 32.988 1.00 70.44 92 ASP A O 1
ATOM 686 N N . SER A 1 93 ? -25.244 4.494 31.321 1.00 65.25 93 SER A N 1
ATOM 687 C CA . SER A 1 93 ? -24.106 4.084 32.157 1.00 65.25 93 SER A CA 1
ATOM 688 C C . SER A 1 93 ? -22.997 5.139 32.269 1.00 65.25 93 SER A C 1
ATOM 690 O O . SER A 1 93 ? -21.819 4.805 32.175 1.00 65.25 93 SER A O 1
ATOM 692 N N . GLN A 1 94 ? -23.346 6.410 32.499 1.00 68.38 94 GLN A N 1
ATOM 693 C CA . GLN A 1 94 ? -22.387 7.518 32.686 1.00 68.38 94 GLN A CA 1
ATOM 694 C C . GLN A 1 94 ? -21.500 7.846 31.466 1.00 68.38 94 GLN A C 1
ATOM 696 O O . GLN A 1 94 ? -20.337 8.218 31.651 1.00 68.38 94 GLN A O 1
ATOM 701 N N . LEU A 1 95 ? -22.025 7.747 30.237 1.00 79.81 95 LEU A N 1
ATOM 702 C CA . LEU A 1 95 ? -21.290 8.099 29.007 1.00 79.81 95 LEU A CA 1
ATOM 703 C C . LEU A 1 95 ? -20.016 7.257 28.825 1.00 79.81 95 LEU A C 1
ATOM 705 O O . LEU A 1 95 ? -18.921 7.763 28.574 1.00 79.81 95 LEU A O 1
ATOM 709 N N . VAL A 1 96 ? -20.170 5.950 29.016 1.00 88.25 96 VAL A N 1
ATOM 710 C CA . VAL A 1 96 ? -19.105 4.957 28.882 1.00 88.25 96 VAL A CA 1
ATOM 711 C C . VAL A 1 96 ? -19.197 4.317 27.505 1.00 88.25 96 VAL A C 1
ATOM 713 O O . VAL A 1 96 ? -20.281 3.974 27.035 1.00 88.25 96 VAL A O 1
ATOM 716 N N . TRP A 1 97 ? -18.050 4.117 26.865 1.00 91.06 97 TRP A N 1
ATOM 717 C CA . TRP A 1 97 ? -17.973 3.319 25.652 1.00 91.06 97 TRP A CA 1
ATOM 718 C C . TRP A 1 97 ? -18.143 1.842 25.995 1.00 91.06 97 TRP A C 1
ATOM 720 O O . TRP A 1 97 ? -17.487 1.332 26.910 1.00 91.06 97 TRP A O 1
ATOM 730 N N . LYS A 1 98 ? -18.987 1.146 25.234 1.00 91.25 98 LYS A N 1
ATOM 731 C CA . LYS A 1 98 ? -19.211 -0.296 25.353 1.00 91.25 98 LYS A CA 1
ATOM 732 C C . LYS A 1 98 ? -19.084 -1.001 24.012 1.00 91.25 98 LYS A C 1
ATOM 734 O O . LYS A 1 98 ? -19.284 -0.388 22.964 1.00 91.25 98 LYS A O 1
ATOM 739 N N . THR A 1 99 ? -18.751 -2.280 24.045 1.00 89.56 99 THR A N 1
ATOM 740 C CA . THR A 1 99 ? -18.853 -3.193 22.905 1.00 89.56 99 THR A CA 1
ATOM 741 C C . THR A 1 99 ? -20.321 -3.354 22.483 1.00 89.56 99 THR A C 1
ATOM 743 O O . THR A 1 99 ? -21.248 -2.965 23.200 1.00 89.56 99 THR A O 1
ATOM 746 N N . THR A 1 100 ? -20.551 -3.957 21.318 1.00 83.94 100 THR A N 1
ATOM 747 C CA . THR A 1 100 ? -21.897 -4.276 20.810 1.00 83.94 100 THR A CA 1
ATOM 748 C C . THR A 1 100 ? -22.655 -5.278 21.688 1.00 83.94 100 THR A C 1
ATOM 750 O O . THR A 1 100 ? -23.883 -5.247 21.714 1.00 83.94 100 THR A O 1
ATOM 753 N N . ASP A 1 101 ? -21.945 -6.120 22.441 1.00 84.62 101 ASP A N 1
ATOM 754 C CA . ASP A 1 101 ? -22.488 -7.070 23.422 1.00 84.62 101 ASP A CA 1
ATOM 755 C C . ASP A 1 101 ? -22.562 -6.505 24.860 1.00 84.62 101 ASP A C 1
ATOM 757 O O . ASP A 1 101 ? -23.046 -7.181 25.768 1.00 84.62 101 ASP A O 1
ATOM 761 N N . GLY A 1 102 ? -22.160 -5.245 25.076 1.00 84.56 102 GLY A N 1
ATOM 762 C CA . GLY A 1 102 ? -22.393 -4.505 26.324 1.00 84.56 102 GLY A CA 1
ATOM 763 C C . GLY A 1 102 ? -21.248 -4.515 27.346 1.00 84.56 102 GLY A C 1
ATOM 764 O O . GLY A 1 102 ? -21.408 -3.972 28.443 1.00 84.56 102 GLY A O 1
ATOM 765 N N . GLN A 1 103 ? -20.085 -5.071 27.011 1.00 88.19 103 GLN A N 1
ATOM 766 C CA . GLN A 1 103 ? -18.869 -4.980 27.820 1.00 88.19 103 GLN A CA 1
ATOM 767 C C . GLN A 1 103 ? -18.292 -3.557 27.785 1.00 88.19 103 GLN A C 1
ATOM 769 O O . GLN A 1 103 ? -18.198 -2.927 26.736 1.00 88.19 103 GLN A O 1
ATOM 774 N N . ALA A 1 104 ? -17.889 -3.022 28.938 1.00 89.19 104 ALA A N 1
ATOM 775 C CA . ALA A 1 104 ? -17.365 -1.661 29.022 1.00 89.19 104 ALA A CA 1
ATOM 776 C C . ALA A 1 104 ? -15.894 -1.563 28.582 1.00 89.19 104 ALA A C 1
ATOM 778 O O . ALA A 1 104 ? -15.030 -2.248 29.129 1.00 89.19 104 ALA A O 1
ATOM 779 N N . TYR A 1 105 ? -15.608 -0.630 27.671 1.00 87.75 105 TYR A N 1
ATOM 780 C CA . TYR A 1 105 ? -14.252 -0.148 27.382 1.00 87.75 105 TYR A CA 1
ATOM 781 C C . TYR A 1 105 ? -13.779 0.850 28.445 1.00 87.75 105 TYR A C 1
ATOM 783 O O . TYR A 1 105 ? -12.607 0.882 28.813 1.00 87.75 105 TYR A O 1
ATOM 791 N N . GLY A 1 106 ? -14.707 1.667 28.955 1.00 86.69 106 GLY A N 1
ATOM 792 C CA . GLY A 1 106 ? -14.438 2.758 29.892 1.00 86.69 106 GLY A CA 1
ATOM 793 C C . GLY A 1 106 ? -14.858 4.121 29.338 1.00 86.69 106 GLY A C 1
ATOM 794 O O . GLY A 1 106 ? -15.537 4.221 28.318 1.00 86.69 106 GLY A O 1
ATOM 795 N N . LYS A 1 107 ? -14.480 5.197 30.034 1.00 87.44 107 LYS A N 1
ATOM 796 C CA . LYS A 1 107 ? -14.841 6.574 29.637 1.00 87.44 107 LYS A CA 1
ATOM 797 C C . LYS A 1 107 ? -14.060 7.074 28.419 1.00 87.44 107 LYS A C 1
ATOM 799 O O . LYS A 1 107 ? -14.562 7.905 27.669 1.00 87.44 107 LYS A O 1
ATOM 804 N N . THR A 1 108 ? -12.857 6.546 28.212 1.00 87.56 108 THR A N 1
ATOM 805 C CA . THR A 1 108 ? -12.011 6.862 27.060 1.00 87.56 108 THR A CA 1
ATOM 806 C C . THR A 1 108 ? -11.879 5.618 26.202 1.00 87.56 108 THR A C 1
ATOM 808 O O . THR A 1 108 ? -11.375 4.599 26.670 1.00 87.56 108 THR A O 1
ATOM 811 N N . LEU A 1 109 ? -12.320 5.703 24.950 1.00 91.62 109 LEU A N 1
ATOM 812 C CA . LEU A 1 109 ? -12.101 4.650 23.970 1.00 91.62 109 LEU A CA 1
ATOM 813 C C . LEU A 1 109 ? -10.692 4.801 23.399 1.00 91.62 109 LEU A C 1
ATOM 815 O O . LEU A 1 109 ? -10.427 5.762 22.685 1.00 91.62 109 LEU A O 1
ATOM 819 N N . GLN A 1 110 ? -9.801 3.865 23.710 1.00 94.06 110 GLN A N 1
ATOM 820 C CA . GLN A 1 110 ? -8.531 3.713 23.001 1.00 94.06 110 GLN A CA 1
ATOM 821 C C . GLN A 1 110 ? -8.710 2.621 21.963 1.00 94.06 110 GLN A C 1
ATOM 823 O O . GLN A 1 110 ? -8.864 1.455 22.330 1.00 94.06 110 GLN A O 1
ATOM 828 N N . ALA A 1 111 ? -8.749 3.011 20.693 1.00 93.81 111 ALA A N 1
ATOM 829 C CA . ALA A 1 111 ? -9.009 2.093 19.601 1.00 93.81 111 ALA A CA 1
ATOM 830 C C . ALA A 1 111 ? -8.268 2.489 18.328 1.00 93.81 111 ALA A C 1
ATOM 832 O O . ALA A 1 111 ? -7.855 3.632 18.155 1.00 93.81 111 ALA A O 1
ATOM 833 N N . THR A 1 112 ? -8.111 1.532 17.427 1.00 92.81 112 THR A N 1
ATOM 834 C CA . THR A 1 112 ? -7.582 1.751 16.082 1.00 92.81 112 THR A CA 1
ATOM 835 C C . THR A 1 112 ? -8.093 0.662 15.149 1.00 92.81 112 THR A C 1
ATOM 837 O O . THR A 1 112 ? -8.656 -0.344 15.596 1.00 92.81 112 THR A O 1
ATOM 840 N N . CYS A 1 113 ? -7.919 0.864 13.852 1.00 88.06 113 CYS A N 1
ATOM 841 C CA . CYS A 1 113 ? -8.192 -0.162 12.860 1.00 88.06 113 CYS A CA 1
ATOM 842 C C . CYS A 1 113 ? -6.906 -0.898 12.550 1.00 88.06 113 CYS A C 1
ATOM 844 O O . CYS A 1 113 ? -5.905 -0.272 12.223 1.00 88.06 113 CYS A O 1
ATOM 846 N N . ALA A 1 114 ? -6.948 -2.220 12.663 1.00 80.25 114 ALA A N 1
ATOM 847 C CA . ALA A 1 114 ? -5.795 -3.081 12.515 1.00 80.25 114 ALA A CA 1
ATOM 848 C C . ALA A 1 114 ? -5.992 -4.109 11.398 1.00 80.25 114 ALA A C 1
ATOM 850 O O . ALA A 1 114 ? -7.057 -4.724 11.240 1.00 80.25 114 ALA A O 1
ATOM 851 N N . PHE A 1 115 ? -4.918 -4.366 10.665 1.00 70.62 115 PHE A N 1
ATOM 852 C CA . PHE A 1 115 ? -4.810 -5.439 9.691 1.00 70.62 115 PHE A CA 1
ATOM 853 C C . PHE A 1 115 ? -3.814 -6.463 10.213 1.00 70.62 115 PHE A C 1
ATOM 855 O O . PHE A 1 115 ? -2.654 -6.141 10.448 1.00 70.62 115 PHE A O 1
ATOM 862 N N . ARG A 1 116 ? -4.281 -7.703 10.378 1.00 63.91 116 ARG A N 1
ATOM 863 C CA . ARG A 1 116 ? -3.411 -8.832 10.713 1.00 63.91 116 ARG A CA 1
ATOM 864 C C . ARG A 1 116 ? -2.656 -9.235 9.455 1.00 63.91 116 ARG A C 1
ATOM 866 O O . ARG A 1 116 ? -3.306 -9.494 8.438 1.00 63.91 116 ARG A O 1
ATOM 873 N N . CYS A 1 117 ? -1.335 -9.270 9.528 1.00 62.81 117 CYS A N 1
ATOM 874 C CA . CYS A 1 117 ? -0.482 -9.591 8.394 1.00 62.81 117 CYS A CA 1
ATOM 875 C C . CYS A 1 117 ? -0.205 -11.103 8.350 1.00 62.81 117 CYS A C 1
ATOM 877 O O . CYS A 1 117 ? 0.250 -11.681 9.334 1.00 62.81 117 CYS A O 1
ATOM 879 N N . ASP A 1 118 ? -0.498 -11.749 7.218 1.00 59.53 118 ASP A N 1
ATOM 880 C CA . ASP A 1 118 ? -0.109 -13.136 6.931 1.00 59.53 118 ASP A CA 1
ATOM 881 C C . ASP A 1 118 ? 1.027 -13.147 5.892 1.00 59.53 118 ASP A C 1
ATOM 883 O O . ASP A 1 118 ? 1.147 -12.226 5.082 1.00 59.53 118 ASP A O 1
ATOM 887 N N . LYS A 1 119 ? 1.859 -14.202 5.879 1.00 63.09 119 LYS A N 1
ATOM 888 C CA . LYS A 1 119 ? 2.917 -14.360 4.865 1.00 63.09 119 LYS A CA 1
ATOM 889 C C . LYS A 1 119 ? 2.299 -14.559 3.484 1.00 63.09 119 LYS A C 1
ATOM 891 O O . LYS A 1 119 ? 1.714 -15.608 3.202 1.00 63.09 119 LYS A O 1
ATOM 896 N N . CYS A 1 120 ? 2.461 -13.568 2.622 1.00 73.88 120 CYS A N 1
ATOM 897 C CA . CYS A 1 120 ? 2.081 -13.671 1.225 1.00 73.88 120 CYS A CA 1
ATOM 898 C C . CYS A 1 120 ? 3.140 -14.401 0.411 1.00 73.88 120 CYS A C 1
ATOM 900 O O . CYS A 1 120 ? 4.286 -14.556 0.834 1.00 73.88 120 CYS A O 1
ATOM 902 N N . THR A 1 121 ? 2.746 -14.880 -0.765 1.00 82.06 121 THR A N 1
ATOM 903 C CA . THR A 1 121 ? 3.722 -15.355 -1.740 1.00 82.06 121 THR A CA 1
ATOM 904 C C . THR A 1 121 ? 4.578 -14.172 -2.197 1.00 82.06 121 THR A C 1
ATOM 906 O O . THR A 1 121 ? 3.991 -13.137 -2.536 1.00 82.06 121 THR A O 1
ATOM 909 N N . PRO A 1 122 ? 5.917 -14.317 -2.224 1.00 85.81 122 PRO A N 1
ATOM 910 C CA . PRO A 1 122 ? 6.819 -13.282 -2.718 1.00 85.81 122 PRO A CA 1
ATOM 911 C C . PRO A 1 122 ? 6.448 -12.812 -4.124 1.00 85.81 122 PRO A C 1
ATOM 913 O O . PRO A 1 122 ? 5.881 -13.579 -4.913 1.00 85.81 122 PRO A O 1
ATOM 916 N N . ALA A 1 123 ? 6.787 -11.562 -4.437 1.00 88.50 123 ALA A N 1
ATOM 917 C CA . ALA A 1 123 ? 6.616 -11.033 -5.782 1.00 88.50 123 ALA A CA 1
ATOM 918 C C . ALA A 1 123 ? 7.446 -11.847 -6.780 1.00 88.50 123 ALA A C 1
ATOM 920 O O . ALA A 1 123 ? 8.573 -12.257 -6.496 1.00 88.50 123 ALA A O 1
ATOM 921 N N . ILE A 1 124 ? 6.886 -12.063 -7.966 1.00 91.12 124 ILE A N 1
ATOM 922 C CA . ILE A 1 124 ? 7.603 -12.672 -9.086 1.00 91.12 124 ILE A CA 1
ATOM 923 C C . ILE A 1 124 ? 8.002 -11.599 -10.106 1.00 91.12 124 ILE A C 1
ATOM 925 O O . ILE A 1 124 ? 7.311 -10.580 -10.216 1.00 91.12 124 ILE A O 1
ATOM 929 N N . PRO A 1 125 ? 9.078 -11.817 -10.882 1.00 90.69 125 PRO A N 1
ATOM 930 C CA . PRO A 1 125 ? 9.510 -10.852 -11.882 1.00 90.69 125 PRO A CA 1
ATOM 931 C C . PRO A 1 125 ? 8.430 -10.580 -12.932 1.00 90.69 125 PRO A C 1
ATOM 933 O O . PRO A 1 125 ? 7.889 -11.496 -13.558 1.00 90.69 125 PRO A O 1
ATOM 936 N N . LEU A 1 126 ? 8.139 -9.300 -13.136 1.00 90.19 126 LEU A N 1
ATOM 937 C CA . LEU A 1 126 ? 7.327 -8.815 -14.244 1.00 90.19 126 LEU A CA 1
ATOM 938 C C . LEU A 1 126 ? 8.168 -8.738 -15.529 1.00 90.19 126 LEU A C 1
ATOM 940 O O . LEU A 1 126 ? 9.325 -8.322 -15.506 1.00 90.19 126 LEU A O 1
ATOM 944 N N . SER A 1 127 ? 7.580 -9.110 -16.669 1.00 88.38 127 SER A N 1
ATOM 945 C CA . SER A 1 127 ? 8.202 -8.881 -17.976 1.00 88.38 127 SER A CA 1
ATOM 946 C C . SER A 1 127 ? 8.305 -7.384 -18.252 1.00 88.38 127 SER A C 1
ATOM 948 O O . SER A 1 127 ? 7.301 -6.677 -18.191 1.00 88.38 127 SER A O 1
ATOM 950 N N . CYS A 1 128 ? 9.509 -6.908 -18.569 1.00 85.12 128 CYS A N 1
ATOM 951 C CA . CYS A 1 128 ? 9.748 -5.481 -18.736 1.00 85.12 128 CYS A CA 1
ATOM 952 C C . CYS A 1 128 ? 8.950 -4.901 -19.919 1.00 85.12 128 CYS A C 1
ATOM 954 O O . CYS A 1 128 ? 9.107 -5.386 -21.047 1.00 85.12 128 CYS A O 1
ATOM 956 N N . PRO A 1 129 ? 8.104 -3.877 -19.700 1.00 83.06 129 PRO A N 1
ATOM 957 C CA . PRO A 1 129 ? 7.361 -3.235 -20.778 1.00 83.06 129 PRO A CA 1
ATOM 958 C C . PRO A 1 129 ? 8.277 -2.518 -21.768 1.00 83.06 129 PRO A C 1
ATOM 960 O O . PRO A 1 129 ? 9.343 -2.015 -21.415 1.00 83.06 129 PRO A O 1
ATOM 963 N N . SER A 1 130 ? 7.831 -2.408 -23.021 1.00 77.50 130 SER A N 1
ATOM 964 C CA . SER A 1 130 ? 8.542 -1.611 -24.025 1.00 77.50 130 SER A CA 1
ATOM 965 C C . SER A 1 130 ? 8.659 -0.147 -23.583 1.00 77.50 130 SER A C 1
ATOM 967 O O . SER A 1 130 ? 7.692 0.437 -23.100 1.00 77.50 130 SER A O 1
ATOM 969 N N . GLY A 1 131 ? 9.841 0.446 -23.762 1.00 72.06 131 GLY A N 1
ATOM 970 C CA . GLY A 1 131 ? 10.130 1.823 -23.341 1.00 72.06 131 GLY A CA 1
ATOM 971 C C . GLY A 1 131 ? 10.626 1.963 -21.896 1.00 72.06 131 GLY A C 1
ATOM 972 O O . GLY A 1 131 ? 10.897 3.085 -21.463 1.00 72.06 131 GLY A O 1
ATOM 973 N N . TYR A 1 132 ? 10.796 0.852 -21.171 1.00 79.81 132 TYR A N 1
ATOM 974 C CA . TYR A 1 132 ? 11.357 0.825 -19.821 1.00 79.81 132 TYR A CA 1
ATOM 975 C C . TYR A 1 132 ? 12.640 -0.017 -19.748 1.00 79.81 132 TYR A C 1
ATOM 977 O O . TYR A 1 132 ? 12.772 -1.030 -20.428 1.00 79.81 132 TYR A O 1
ATOM 985 N N . THR A 1 133 ? 13.598 0.421 -18.928 1.00 83.19 133 THR A N 1
ATOM 986 C CA . THR A 1 133 ? 14.662 -0.436 -18.394 1.00 83.19 133 THR A CA 1
ATOM 987 C C . THR A 1 133 ? 14.141 -0.941 -17.073 1.00 83.19 133 THR A C 1
ATOM 989 O O . THR A 1 133 ? 13.817 -0.122 -16.216 1.00 83.19 133 THR A O 1
ATOM 992 N N . CYS A 1 134 ? 14.072 -2.252 -16.897 1.00 87.62 134 CYS A N 1
ATOM 993 C CA . CYS A 1 134 ? 13.610 -2.826 -15.648 1.00 87.62 134 CYS A CA 1
ATOM 994 C C . CYS A 1 134 ? 14.749 -3.521 -14.922 1.00 87.62 134 CYS A C 1
ATOM 996 O O . CYS A 1 134 ? 15.566 -4.198 -15.546 1.00 87.62 134 CYS A O 1
ATOM 998 N N . ASP A 1 135 ? 14.761 -3.366 -13.609 1.00 90.00 135 ASP A N 1
ATOM 999 C CA . ASP A 1 135 ? 15.693 -4.013 -12.709 1.00 90.00 135 ASP A CA 1
ATOM 1000 C C . ASP A 1 135 ? 14.905 -4.578 -11.523 1.00 90.00 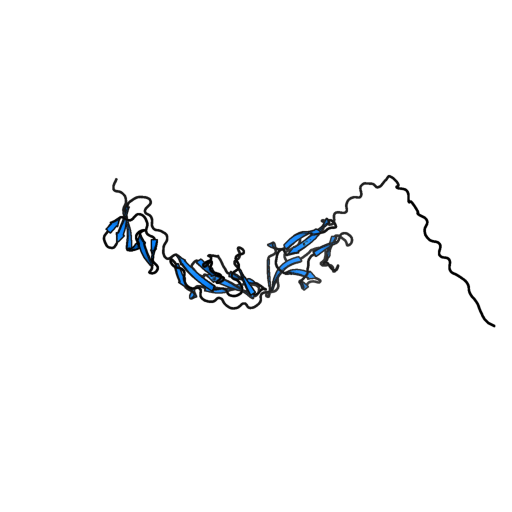135 ASP A C 1
ATOM 1002 O O . ASP A 1 135 ? 14.254 -3.856 -10.766 1.00 90.00 135 ASP A O 1
ATOM 1006 N N . PHE A 1 136 ? 14.903 -5.904 -11.400 1.00 89.44 136 PHE A N 1
ATOM 1007 C CA . PHE A 1 136 ? 14.226 -6.583 -10.299 1.00 89.44 136 PHE A CA 1
ATOM 1008 C C . PHE A 1 136 ? 15.063 -6.561 -9.015 1.00 89.44 136 PHE A C 1
ATOM 1010 O O . PHE A 1 136 ? 14.495 -6.652 -7.931 1.00 89.44 136 PHE A O 1
ATOM 1017 N N . ASP A 1 137 ? 16.381 -6.377 -9.104 1.00 88.88 137 ASP A N 1
ATOM 1018 C CA . ASP A 1 137 ? 17.267 -6.361 -7.934 1.00 88.88 137 ASP A CA 1
ATOM 1019 C C . ASP A 1 137 ? 17.088 -5.082 -7.098 1.00 88.88 137 ASP A C 1
ATOM 1021 O O . ASP A 1 137 ? 17.412 -5.049 -5.908 1.00 88.88 137 ASP A O 1
ATOM 1025 N N . LEU A 1 138 ? 16.509 -4.036 -7.695 1.00 89.31 138 LEU A N 1
ATOM 1026 C CA . LEU A 1 138 ? 16.102 -2.807 -7.006 1.00 89.31 138 LEU A CA 1
ATOM 1027 C C . LEU A 1 138 ? 14.778 -2.948 -6.246 1.00 89.31 138 LEU A C 1
ATOM 1029 O O . LEU A 1 138 ? 14.403 -2.048 -5.485 1.00 89.31 138 LEU A O 1
ATOM 1033 N N . LEU A 1 139 ? 14.064 -4.062 -6.431 1.00 92.56 139 LEU A N 1
ATOM 1034 C CA . LEU A 1 139 ? 12.834 -4.335 -5.710 1.00 92.56 139 LEU A CA 1
ATOM 1035 C C . LEU A 1 139 ? 13.174 -4.704 -4.267 1.00 92.56 139 LEU A C 1
ATOM 1037 O O . LEU A 1 139 ? 13.729 -5.765 -3.971 1.00 92.56 139 LEU A O 1
ATOM 1041 N N . ARG A 1 140 ? 12.822 -3.820 -3.339 1.00 91.31 140 ARG A N 1
ATOM 1042 C CA . ARG A 1 140 ? 13.064 -4.029 -1.922 1.00 91.31 140 ARG A CA 1
ATOM 1043 C C . ARG A 1 140 ? 11.837 -4.609 -1.260 1.00 91.31 140 ARG A C 1
ATOM 1045 O O . ARG A 1 140 ? 10.814 -3.946 -1.104 1.00 91.31 140 ARG A O 1
ATOM 1052 N N . GLU A 1 141 ? 11.991 -5.837 -0.791 1.00 88.25 141 GLU A N 1
ATOM 1053 C CA . GLU A 1 141 ? 11.107 -6.369 0.228 1.00 88.25 141 GLU A CA 1
ATOM 1054 C C . GLU A 1 141 ? 11.427 -5.695 1.558 1.00 88.25 141 GLU A C 1
ATOM 1056 O O . GLU A 1 141 ? 12.564 -5.737 2.042 1.00 88.25 141 GLU A O 1
ATOM 1061 N N . THR A 1 142 ? 10.420 -5.064 2.141 1.00 80.94 142 THR A N 1
ATOM 1062 C CA . THR A 1 142 ? 10.504 -4.534 3.492 1.00 80.94 142 THR A CA 1
ATOM 1063 C C . THR A 1 142 ? 9.373 -5.128 4.306 1.00 80.94 142 THR A C 1
ATOM 1065 O O . THR A 1 142 ? 8.208 -5.093 3.908 1.00 80.94 142 THR A O 1
ATOM 1068 N N . GLU A 1 143 ? 9.718 -5.658 5.470 1.00 68.06 143 GLU A N 1
ATOM 1069 C CA . GLU A 1 143 ? 8.739 -5.970 6.496 1.00 68.06 143 GLU A CA 1
ATOM 1070 C C . GLU A 1 143 ? 8.452 -4.660 7.238 1.00 68.06 143 GLU A C 1
ATOM 1072 O O . GLU A 1 143 ? 9.262 -4.182 8.034 1.00 68.06 143 GLU A O 1
ATOM 1077 N N . SER A 1 144 ? 7.350 -3.997 6.889 1.00 57.88 144 SER A N 1
ATOM 1078 C CA . SER A 1 144 ? 6.926 -2.792 7.607 1.00 57.88 144 SER A CA 1
ATOM 1079 C C . SER A 1 144 ? 6.468 -3.160 9.021 1.00 57.88 144 SER A C 1
ATOM 1081 O O . SER A 1 144 ? 5.987 -4.275 9.238 1.00 57.88 144 SER A O 1
ATOM 1083 N N . ALA A 1 145 ? 6.578 -2.213 9.961 1.00 42.41 145 ALA A N 1
ATOM 1084 C CA . ALA A 1 145 ? 6.105 -2.360 11.340 1.00 42.41 145 ALA A CA 1
ATOM 1085 C C . ALA A 1 145 ? 4.677 -2.939 11.354 1.00 42.41 145 ALA A C 1
ATOM 1087 O O . ALA A 1 145 ? 3.748 -2.281 10.891 1.00 42.41 145 ALA A O 1
ATOM 1088 N N . GLY A 1 146 ? 4.527 -4.191 11.798 1.00 50.44 146 GLY A N 1
ATOM 1089 C CA . GLY A 1 146 ? 3.278 -4.948 11.662 1.00 50.44 146 GLY A CA 1
ATOM 1090 C C . GLY A 1 146 ? 3.388 -6.310 10.957 1.00 50.44 146 GLY A C 1
ATOM 1091 O O . GLY A 1 146 ? 2.382 -7.006 10.887 1.00 50.44 146 GLY A O 1
ATOM 1092 N N . SER A 1 147 ? 4.554 -6.701 10.418 1.00 54.38 147 SER A N 1
ATOM 1093 C CA . SER A 1 147 ? 4.789 -7.964 9.677 1.00 54.38 147 SER A CA 1
ATOM 1094 C C . SER A 1 147 ? 4.090 -8.106 8.316 1.00 54.38 147 SER A C 1
ATOM 1096 O O . SER A 1 147 ? 3.981 -9.206 7.770 1.00 54.38 147 SER A O 1
ATOM 1098 N N . CYS A 1 148 ? 3.628 -7.007 7.718 1.00 66.81 148 CYS A N 1
ATOM 1099 C CA . CYS A 1 148 ? 3.140 -7.033 6.339 1.00 66.81 148 CYS A CA 1
ATOM 1100 C C . CYS A 1 148 ? 4.310 -6.887 5.369 1.00 66.81 148 CYS A C 1
ATOM 1102 O O . CYS A 1 148 ? 5.096 -5.938 5.443 1.00 66.81 148 CYS A O 1
ATOM 1104 N N . MET A 1 149 ? 4.385 -7.835 4.436 1.00 80.69 149 MET A N 1
ATOM 1105 C CA . MET A 1 149 ? 5.328 -7.776 3.332 1.00 80.69 149 MET A CA 1
ATOM 1106 C C . MET A 1 149 ? 4.916 -6.629 2.410 1.00 80.69 149 MET A C 1
ATOM 1108 O O . MET A 1 149 ? 3.804 -6.610 1.872 1.00 80.69 149 MET A O 1
ATOM 1112 N N . THR A 1 150 ? 5.816 -5.667 2.262 1.00 85.75 150 THR A N 1
ATOM 1113 C CA . THR A 1 150 ? 5.669 -4.541 1.347 1.00 85.75 150 THR A CA 1
ATOM 1114 C C . THR A 1 150 ? 6.801 -4.598 0.339 1.00 85.75 150 THR A C 1
ATOM 1116 O O . THR A 1 150 ? 7.954 -4.817 0.714 1.00 85.75 150 THR A O 1
ATOM 1119 N N . TYR A 1 151 ? 6.480 -4.369 -0.928 1.00 90.62 151 TYR A N 1
ATOM 1120 C CA . TYR A 1 151 ? 7.481 -4.139 -1.958 1.00 90.62 151 TYR A CA 1
ATOM 1121 C C . TYR A 1 151 ? 7.498 -2.669 -2.357 1.00 90.62 151 TYR A C 1
ATOM 1123 O O . TYR A 1 151 ? 6.459 -2.071 -2.647 1.00 90.62 151 TYR A O 1
ATOM 1131 N N . THR A 1 152 ? 8.701 -2.111 -2.389 1.00 90.75 152 THR A N 1
ATOM 1132 C CA . THR A 1 152 ? 9.002 -0.778 -2.912 1.00 90.75 152 THR A CA 1
ATOM 1133 C C . THR A 1 152 ? 10.208 -0.861 -3.836 1.00 90.75 152 THR A C 1
ATOM 1135 O O . THR A 1 152 ? 10.936 -1.853 -3.836 1.00 90.75 152 THR A O 1
ATOM 1138 N N . CYS A 1 153 ? 10.436 0.181 -4.624 1.00 89.38 153 CYS A N 1
ATOM 1139 C CA . CYS A 1 153 ? 11.669 0.324 -5.388 1.00 89.38 153 CYS A CA 1
ATOM 1140 C C . CYS A 1 153 ? 12.657 1.204 -4.627 1.00 89.38 153 CYS A C 1
ATOM 1142 O O . CYS A 1 153 ? 12.275 2.251 -4.104 1.00 89.38 153 CYS A O 1
ATOM 1144 N N . THR A 1 154 ? 13.920 0.778 -4.540 1.00 88.44 154 THR A N 1
ATOM 1145 C CA . THR A 1 154 ? 14.999 1.637 -4.014 1.00 88.44 154 THR A CA 1
ATOM 1146 C C . THR A 1 154 ? 15.302 2.791 -4.959 1.00 88.44 154 THR A C 1
ATOM 1148 O O . THR A 1 154 ? 15.664 3.874 -4.506 1.00 88.44 154 THR A O 1
ATOM 1151 N N . ASP A 1 155 ? 15.135 2.549 -6.256 1.00 82.44 155 ASP A N 1
ATOM 1152 C CA . ASP A 1 155 ? 15.240 3.531 -7.321 1.00 82.44 155 ASP A CA 1
ATOM 1153 C C . ASP A 1 155 ? 14.327 3.127 -8.491 1.00 82.44 155 ASP A C 1
ATOM 1155 O O . ASP A 1 155 ? 14.005 1.949 -8.676 1.00 82.44 155 ASP A O 1
ATOM 1159 N N . GLY A 1 156 ? 13.893 4.113 -9.271 1.00 83.31 156 GLY A N 1
ATOM 1160 C CA . GLY A 1 156 ? 12.927 3.936 -10.353 1.00 83.31 156 GLY A CA 1
ATOM 1161 C C . GLY A 1 156 ? 11.468 3.871 -9.889 1.00 83.31 156 GLY A C 1
ATOM 1162 O O . GLY A 1 156 ? 11.127 4.096 -8.729 1.00 83.31 156 GLY A O 1
ATOM 1163 N N . GLN A 1 157 ? 10.579 3.604 -10.843 1.00 88.94 157 GLN A N 1
ATOM 1164 C CA . GLN A 1 157 ? 9.136 3.510 -10.637 1.00 88.94 157 GLN A CA 1
ATOM 1165 C C . GLN A 1 157 ? 8.734 2.055 -10.396 1.00 88.94 157 GLN A C 1
ATOM 1167 O O . GLN A 1 157 ? 9.117 1.176 -11.169 1.00 88.94 157 GLN A O 1
ATOM 1172 N N . PHE A 1 158 ? 7.933 1.792 -9.364 1.00 91.38 158 PHE A N 1
ATOM 1173 C CA . PHE A 1 158 ? 7.375 0.461 -9.156 1.00 91.38 158 PHE A CA 1
ATOM 1174 C C . PHE A 1 158 ? 6.279 0.202 -10.194 1.00 91.38 158 PHE A C 1
ATOM 1176 O O . PHE A 1 158 ? 5.317 0.965 -10.310 1.00 91.38 158 PHE A O 1
ATOM 1183 N N . LEU A 1 159 ? 6.424 -0.889 -10.943 1.00 91.62 159 LEU A N 1
ATOM 1184 C CA . LEU A 1 159 ? 5.404 -1.398 -11.852 1.00 91.62 159 LEU A CA 1
ATOM 1185 C C . LEU A 1 159 ? 4.837 -2.699 -11.291 1.00 91.62 159 LEU A C 1
ATOM 1187 O O . LEU A 1 159 ? 5.599 -3.630 -11.028 1.00 91.62 159 LEU A O 1
ATOM 1191 N N . GLY A 1 160 ? 3.516 -2.764 -11.137 1.00 90.81 160 GLY A N 1
ATOM 1192 C CA . GLY A 1 160 ? 2.785 -3.938 -10.665 1.00 90.81 160 GLY A CA 1
ATOM 1193 C C . GLY A 1 160 ? 1.748 -4.411 -11.679 1.00 90.81 160 GLY A C 1
ATOM 1194 O O . GLY A 1 160 ? 1.122 -3.606 -12.360 1.00 90.81 160 GLY A O 1
ATOM 1195 N N . ASP A 1 161 ? 1.548 -5.720 -11.776 1.00 88.31 161 ASP A N 1
ATOM 1196 C CA . ASP A 1 161 ? 0.550 -6.335 -12.655 1.00 88.31 161 ASP A CA 1
ATOM 1197 C C . ASP A 1 161 ? -0.190 -7.474 -11.934 1.00 88.31 161 ASP A C 1
ATOM 1199 O O . ASP A 1 161 ? 0.394 -8.204 -11.124 1.00 88.31 161 ASP A O 1
ATOM 1203 N N . ASN A 1 162 ? -1.480 -7.619 -12.253 1.00 76.44 162 ASN A N 1
ATOM 1204 C CA . ASN A 1 162 ? -2.356 -8.708 -11.815 1.00 76.44 162 ASN A CA 1
ATOM 1205 C C . ASN A 1 162 ? -2.433 -9.873 -12.825 1.00 76.44 162 ASN A C 1
ATOM 1207 O O . ASN A 1 162 ? -3.055 -10.898 -12.537 1.00 76.44 162 ASN A O 1
ATOM 1211 N N . GLY A 1 163 ? -1.809 -9.741 -14.000 1.00 68.56 163 GLY A N 1
ATOM 1212 C CA . GLY A 1 163 ? -1.788 -10.739 -15.067 1.00 68.56 163 GLY A CA 1
ATOM 1213 C C . GLY A 1 163 ? -3.087 -10.832 -15.875 1.00 68.56 163 GLY A C 1
ATOM 1214 O O . GLY A 1 163 ? -3.255 -11.799 -16.620 1.00 68.56 163 GLY A O 1
ATOM 1215 N N . LEU A 1 164 ? -4.008 -9.869 -15.738 1.00 64.94 164 LEU A N 1
ATOM 1216 C CA . LEU A 1 164 ? -5.350 -9.881 -16.342 1.00 64.94 164 LEU A CA 1
ATOM 1217 C C . LEU A 1 164 ? -5.479 -8.994 -17.597 1.00 64.94 164 LEU A C 1
ATOM 1219 O O . LEU A 1 164 ? -6.558 -8.490 -17.888 1.00 64.94 164 LEU A O 1
ATOM 1223 N N . LEU A 1 165 ? -4.417 -8.914 -18.407 1.00 56.12 165 LEU A N 1
ATOM 1224 C CA . LEU A 1 165 ? -4.374 -8.344 -19.773 1.00 56.12 165 LEU A CA 1
ATOM 1225 C C . LEU A 1 165 ? -4.389 -6.811 -19.891 1.00 56.12 165 LEU A C 1
ATOM 1227 O O . LEU A 1 165 ? -4.051 -6.302 -20.961 1.00 56.12 165 LEU A O 1
ATOM 1231 N N . GLU A 1 166 ? -4.711 -6.071 -18.834 1.00 66.19 166 GLU A N 1
ATOM 1232 C CA . GLU A 1 166 ? -4.382 -4.646 -18.747 1.00 66.19 166 GLU A CA 1
ATOM 1233 C C . GLU A 1 166 ? -2.933 -4.558 -18.270 1.00 66.19 166 GLU A C 1
ATOM 1235 O O . GLU A 1 166 ? -2.595 -5.129 -17.241 1.00 66.19 166 GLU A O 1
ATOM 1240 N N . GLY A 1 167 ? -2.048 -3.969 -19.077 1.00 75.19 167 GLY A N 1
ATOM 1241 C CA . GLY A 1 167 ? -0.610 -3.947 -18.800 1.00 75.19 167 GLY A CA 1
ATOM 1242 C C . GLY A 1 167 ? -0.244 -3.375 -17.419 1.00 75.19 167 GLY A C 1
ATOM 1243 O O . GLY A 1 167 ? -1.092 -2.851 -16.701 1.00 75.19 167 GLY A O 1
ATOM 1244 N N . PRO A 1 168 ? 1.040 -3.439 -17.041 1.00 86.44 168 PRO A N 1
ATOM 1245 C CA . PRO A 1 168 ? 1.455 -3.089 -15.693 1.00 86.44 168 PRO A CA 1
ATOM 1246 C C . PRO A 1 168 ? 1.163 -1.636 -15.343 1.00 86.44 168 PRO A C 1
ATOM 1248 O O . PRO A 1 168 ? 1.353 -0.726 -16.155 1.00 86.44 168 PRO A O 1
ATOM 1251 N N . VAL A 1 169 ? 0.757 -1.436 -14.095 1.00 87.31 169 VAL A N 1
ATOM 1252 C CA . VAL A 1 169 ? 0.385 -0.142 -13.543 1.00 87.31 169 VAL A CA 1
ATOM 1253 C C . VAL A 1 169 ? 1.510 0.396 -12.679 1.00 87.31 169 VAL A C 1
ATOM 1255 O O . VAL A 1 169 ? 2.167 -0.329 -11.928 1.00 87.31 169 VAL A O 1
ATOM 1258 N N . ALA A 1 170 ? 1.746 1.693 -12.820 1.00 87.00 170 ALA A N 1
ATOM 1259 C CA . ALA A 1 170 ? 2.728 2.417 -12.046 1.00 87.00 170 ALA A CA 1
ATOM 1260 C C . ALA A 1 170 ? 2.146 2.869 -10.705 1.00 87.00 170 ALA A C 1
ATOM 1262 O O . ALA A 1 170 ? 1.226 3.686 -10.678 1.00 87.00 170 ALA A O 1
ATOM 1263 N N . VAL A 1 171 ? 2.736 2.404 -9.606 1.00 86.81 171 VAL A N 1
ATOM 1264 C CA . VAL A 1 171 ? 2.343 2.780 -8.239 1.00 86.81 171 VAL A CA 1
ATOM 1265 C C . VAL A 1 171 ? 3.566 3.085 -7.383 1.00 86.81 171 VAL A C 1
ATOM 1267 O O . VAL A 1 171 ? 4.696 2.877 -7.811 1.00 86.81 171 VAL A O 1
ATOM 1270 N N . ASP A 1 172 ? 3.348 3.577 -6.164 1.00 85.94 172 ASP A N 1
ATOM 1271 C CA . ASP A 1 172 ? 4.441 3.853 -5.223 1.00 85.94 172 ASP A CA 1
ATOM 1272 C C . ASP A 1 172 ? 4.933 2.582 -4.514 1.00 85.94 172 ASP A C 1
ATOM 1274 O O . ASP A 1 172 ? 6.116 2.438 -4.199 1.00 85.94 172 ASP A O 1
ATOM 1278 N N . SER A 1 173 ? 4.019 1.652 -4.234 1.00 88.69 173 SER A N 1
ATOM 1279 C CA . SER A 1 173 ? 4.314 0.405 -3.533 1.00 88.69 173 SER A CA 1
ATOM 1280 C C . SER A 1 173 ? 3.197 -0.617 -3.710 1.00 88.69 173 SER A C 1
ATOM 1282 O O . SER A 1 173 ? 2.079 -0.283 -4.117 1.00 88.69 173 SER A O 1
ATOM 1284 N N . ALA A 1 174 ? 3.492 -1.865 -3.353 1.00 89.44 174 ALA A N 1
ATOM 1285 C CA . ALA A 1 174 ? 2.486 -2.898 -3.160 1.00 89.44 174 ALA A CA 1
ATOM 1286 C C . ALA A 1 174 ? 2.585 -3.458 -1.740 1.00 89.44 174 ALA A C 1
ATOM 1288 O O . ALA A 1 174 ? 3.656 -3.867 -1.292 1.00 89.44 174 ALA A O 1
ATOM 1289 N N . VAL A 1 175 ? 1.453 -3.494 -1.046 1.00 87.12 175 VAL A N 1
ATOM 1290 C CA . VAL A 1 175 ? 1.309 -4.022 0.312 1.00 87.12 175 VAL A CA 1
ATOM 1291 C C . VAL A 1 175 ? 0.450 -5.271 0.243 1.00 87.12 175 VAL A C 1
ATOM 1293 O O . VAL A 1 175 ? -0.615 -5.264 -0.386 1.00 87.12 175 VAL A O 1
ATOM 1296 N N . CYS A 1 176 ? 0.888 -6.346 0.894 1.00 85.62 176 CYS A N 1
ATOM 1297 C CA . CYS A 1 176 ? 0.059 -7.534 0.966 1.00 85.62 176 CYS A CA 1
ATOM 1298 C C . CYS A 1 176 ? -0.968 -7.469 2.099 1.00 85.62 176 CYS A C 1
ATOM 1300 O O . CYS A 1 176 ? -0.642 -7.147 3.243 1.00 85.62 176 CYS A O 1
ATOM 1302 N N . ARG A 1 177 ? -2.217 -7.822 1.782 1.00 77.75 177 ARG A N 1
ATOM 1303 C CA . ARG A 1 177 ? -3.345 -7.848 2.720 1.00 77.75 177 ARG A CA 1
ATOM 1304 C C . ARG A 1 177 ? -3.686 -9.251 3.229 1.00 77.75 177 ARG A C 1
ATOM 1306 O O . ARG A 1 177 ? -3.210 -10.265 2.730 1.00 77.75 177 ARG A O 1
ATOM 1313 N N . ARG A 1 178 ? -4.583 -9.296 4.227 1.00 67.62 178 ARG A N 1
ATOM 1314 C CA . ARG A 1 178 ? -5.108 -10.512 4.891 1.00 67.62 178 ARG A CA 1
ATOM 1315 C C . ARG A 1 178 ? -5.728 -11.539 3.937 1.00 67.62 178 ARG A C 1
ATOM 1317 O O . ARG A 1 178 ? -5.635 -12.737 4.167 1.00 67.62 178 ARG A O 1
ATOM 1324 N N . ASP A 1 179 ? -6.388 -11.088 2.881 1.00 72.12 179 ASP A N 1
ATOM 1325 C CA . ASP A 1 179 ? -6.962 -11.941 1.832 1.00 72.12 179 ASP A CA 1
ATOM 1326 C C . ASP A 1 179 ? -5.898 -12.523 0.886 1.00 72.12 179 ASP A C 1
ATOM 1328 O O . ASP A 1 179 ? -6.240 -13.193 -0.088 1.00 72.12 179 ASP A O 1
ATOM 1332 N N . LYS A 1 180 ? -4.610 -12.305 1.193 1.00 79.12 180 LYS A N 1
ATOM 1333 C CA . LYS A 1 180 ? -3.454 -12.619 0.350 1.00 79.12 180 LYS A CA 1
ATOM 1334 C C . LYS A 1 180 ? -3.474 -11.850 -0.964 1.00 79.12 180 LYS A C 1
ATOM 1336 O O . LYS A 1 180 ? -2.820 -12.273 -1.910 1.00 79.12 180 LYS A O 1
ATOM 1341 N N . ILE A 1 181 ? -4.224 -10.749 -1.029 1.00 84.19 181 ILE A N 1
ATOM 1342 C CA . ILE A 1 181 ? -4.274 -9.876 -2.192 1.00 84.19 181 ILE A CA 1
ATOM 1343 C C . ILE A 1 181 ? -3.242 -8.771 -2.010 1.00 84.19 181 ILE A C 1
ATOM 1345 O O . ILE A 1 181 ? -3.183 -8.088 -0.987 1.00 84.19 181 ILE A O 1
ATOM 1349 N N . TRP A 1 182 ? -2.425 -8.593 -3.032 1.00 87.75 182 TRP A N 1
ATOM 1350 C CA . TRP A 1 182 ? -1.531 -7.460 -3.158 1.00 87.75 182 TRP A CA 1
ATOM 1351 C C . TRP A 1 182 ? -2.318 -6.239 -3.612 1.00 87.75 182 TRP A C 1
ATOM 1353 O O . TRP A 1 182 ? -3.113 -6.329 -4.550 1.00 87.75 182 TRP A O 1
ATOM 1363 N N . MET A 1 183 ? -2.099 -5.094 -2.970 1.00 87.75 183 MET A N 1
ATOM 1364 C CA . MET A 1 183 ? -2.705 -3.839 -3.404 1.00 87.75 183 MET A CA 1
ATOM 1365 C C . MET A 1 183 ? -1.758 -2.652 -3.281 1.00 87.75 183 MET A C 1
ATOM 1367 O O . MET A 1 183 ? -0.848 -2.666 -2.453 1.00 87.75 183 MET A O 1
ATOM 1371 N N . SER A 1 184 ? -2.007 -1.606 -4.059 1.00 86.94 184 SER A N 1
ATOM 1372 C CA . SER A 1 184 ? -1.332 -0.322 -3.902 1.00 86.94 184 SER A CA 1
ATOM 1373 C C . SER A 1 184 ? -1.991 0.537 -2.813 1.00 86.94 184 SER A C 1
ATOM 1375 O O . SER A 1 184 ? -3.181 0.361 -2.523 1.00 86.94 184 SER A O 1
ATOM 1377 N N . PRO A 1 185 ? -1.272 1.523 -2.242 1.00 76.44 185 PRO A N 1
ATOM 1378 C CA . PRO A 1 185 ? -1.849 2.495 -1.307 1.00 76.44 185 PRO A CA 1
ATOM 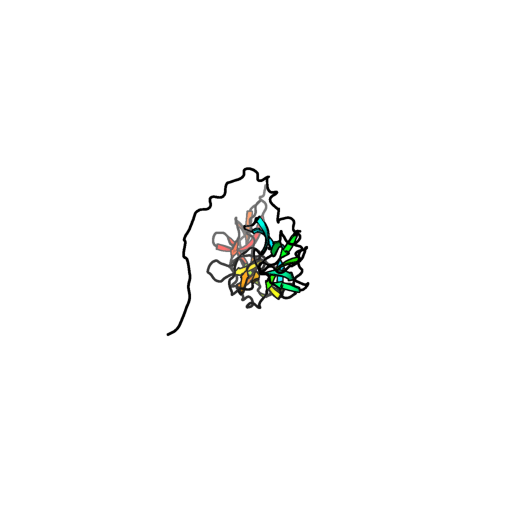1379 C C . PRO A 1 185 ? -3.048 3.273 -1.869 1.00 76.44 185 PRO A C 1
ATOM 1381 O O . PRO A 1 185 ? -3.872 3.772 -1.107 1.00 76.44 185 PRO A O 1
ATOM 1384 N N . LEU A 1 186 ? -3.153 3.372 -3.198 1.00 76.00 186 LEU A N 1
ATOM 1385 C CA . LEU A 1 186 ? -4.205 4.114 -3.893 1.00 76.00 186 LEU A CA 1
ATOM 1386 C C . LEU A 1 186 ? -5.434 3.262 -4.243 1.00 76.00 186 LEU A C 1
ATOM 1388 O O . LEU A 1 186 ? -6.397 3.793 -4.791 1.00 76.00 186 LEU A O 1
ATOM 1392 N N . GLY A 1 187 ? -5.442 1.969 -3.905 1.00 78.12 187 GLY A N 1
ATOM 1393 C CA . GLY A 1 187 ? -6.613 1.111 -4.101 1.00 78.12 187 GLY A CA 1
ATOM 1394 C C . GLY A 1 187 ? -6.515 0.114 -5.254 1.00 78.12 187 GLY A C 1
ATOM 1395 O O . GLY A 1 187 ? -7.453 -0.657 -5.446 1.00 78.12 187 GLY A O 1
ATOM 1396 N N . GLU A 1 188 ? -5.417 0.092 -6.009 1.00 84.50 188 GLU A N 1
ATOM 1397 C CA . GLU A 1 188 ? -5.253 -0.846 -7.127 1.00 84.50 188 GLU A CA 1
ATOM 1398 C C . GLU A 1 188 ? -4.960 -2.251 -6.614 1.00 84.50 188 GLU A C 1
ATOM 1400 O O . GLU A 1 188 ? -4.137 -2.425 -5.720 1.00 84.50 188 GLU A O 1
ATOM 1405 N N . THR A 1 189 ? -5.616 -3.267 -7.173 1.00 87.25 189 THR A N 1
ATOM 1406 C CA . THR A 1 189 ? -5.475 -4.655 -6.719 1.00 87.25 189 THR A CA 1
ATOM 1407 C C . THR A 1 189 ? -4.690 -5.495 -7.721 1.00 87.25 189 THR A C 1
ATOM 1409 O O . THR A 1 189 ? -5.117 -5.662 -8.865 1.00 87.25 189 THR A O 1
ATOM 1412 N N . PHE A 1 190 ? -3.603 -6.111 -7.258 1.00 87.75 190 PHE A N 1
ATOM 1413 C CA . PHE A 1 190 ? -2.737 -7.005 -8.034 1.00 87.75 190 PHE A CA 1
ATOM 1414 C C . PHE A 1 190 ? -3.115 -8.493 -7.895 1.00 87.75 190 PHE A C 1
ATOM 1416 O O . PHE A 1 190 ? -2.488 -9.368 -8.483 1.00 87.75 190 PHE A O 1
ATOM 1423 N N . GLY A 1 191 ? -4.155 -8.806 -7.117 1.00 86.75 191 GLY A N 1
ATOM 1424 C CA . GLY A 1 191 ? -4.597 -10.181 -6.882 1.00 86.75 191 GLY A CA 1
ATOM 1425 C C . GLY A 1 191 ? -3.658 -10.957 -5.956 1.00 86.75 191 GLY A C 1
ATOM 1426 O O . GLY A 1 191 ? -2.876 -10.379 -5.204 1.00 86.75 191 GLY A O 1
ATOM 1427 N N . THR A 1 192 ? -3.746 -12.288 -5.983 1.00 86.19 192 THR A N 1
ATOM 1428 C CA . THR A 1 192 ? -2.965 -13.156 -5.083 1.00 86.19 192 THR A CA 1
ATOM 1429 C C . THR A 1 192 ? -1.518 -13.366 -5.513 1.00 86.19 192 THR A C 1
ATOM 1431 O O . THR A 1 192 ? -0.718 -13.917 -4.762 1.00 86.19 192 THR A O 1
ATOM 1434 N N . THR A 1 193 ? -1.172 -12.966 -6.734 1.00 87.50 193 THR A N 1
ATOM 1435 C CA . THR A 1 193 ? 0.168 -13.123 -7.297 1.00 87.50 193 THR A CA 1
ATOM 1436 C C . THR A 1 193 ? 0.608 -11.793 -7.869 1.00 87.50 193 THR A C 1
ATOM 1438 O O . THR A 1 193 ? 0.165 -11.400 -8.941 1.00 87.50 193 THR A O 1
ATOM 1441 N N . LEU A 1 194 ? 1.505 -11.122 -7.154 1.00 90.44 194 LEU A N 1
ATOM 1442 C CA . LEU A 1 194 ? 2.101 -9.879 -7.610 1.00 90.44 194 LEU A CA 1
ATOM 1443 C C . LEU A 1 194 ? 3.219 -10.168 -8.610 1.00 90.44 194 LEU A C 1
ATOM 1445 O O . LEU A 1 194 ? 4.224 -10.796 -8.263 1.00 90.44 194 LEU A O 1
ATOM 1449 N N . ARG A 1 195 ? 3.058 -9.673 -9.836 1.00 92.44 195 ARG A N 1
ATOM 1450 C CA . ARG A 1 195 ? 4.163 -9.500 -10.782 1.00 92.44 195 ARG A CA 1
ATOM 1451 C C . ARG A 1 195 ? 4.662 -8.074 -10.640 1.00 92.44 195 ARG A C 1
ATOM 1453 O O . ARG A 1 195 ? 3.882 -7.152 -10.858 1.00 92.44 195 ARG A O 1
ATOM 1460 N N . ALA A 1 196 ? 5.926 -7.891 -10.273 1.00 93.44 196 ALA A N 1
ATOM 1461 C CA . ALA A 1 196 ? 6.482 -6.556 -10.086 1.00 93.44 196 ALA A CA 1
ATOM 1462 C C . ALA A 1 196 ? 7.899 -6.410 -10.644 1.00 93.44 196 ALA A C 1
ATOM 1464 O O . ALA A 1 196 ? 8.627 -7.390 -10.814 1.00 93.44 196 ALA A O 1
ATOM 1465 N N . THR A 1 197 ? 8.284 -5.172 -10.943 1.00 93.94 197 THR A N 1
ATOM 1466 C CA . THR A 1 197 ? 9.665 -4.779 -11.246 1.00 93.94 197 THR A CA 1
ATOM 1467 C C . THR A 1 197 ? 9.856 -3.287 -10.979 1.00 93.94 197 THR A C 1
ATOM 1469 O O . THR A 1 197 ? 8.882 -2.529 -10.980 1.00 93.94 197 THR A O 1
ATOM 1472 N N . CYS A 1 198 ? 11.098 -2.859 -10.764 1.00 91.94 198 CYS A N 1
ATOM 1473 C CA . CYS A 1 198 ? 11.440 -1.444 -10.751 1.00 91.94 198 CYS A CA 1
ATOM 1474 C C . CYS A 1 198 ? 11.832 -1.027 -12.153 1.00 91.94 198 CYS A C 1
ATOM 1476 O O . CYS A 1 198 ? 12.619 -1.705 -12.808 1.00 91.94 198 CYS A O 1
ATOM 1478 N N . ALA A 1 199 ? 11.254 0.065 -12.631 1.00 88.56 199 ALA A N 1
ATOM 1479 C CA . ALA A 1 199 ? 11.373 0.467 -14.013 1.00 88.56 199 ALA A CA 1
ATOM 1480 C C . ALA A 1 199 ? 11.795 1.928 -14.135 1.00 88.56 199 ALA A C 1
ATOM 1482 O O . ALA A 1 199 ? 11.251 2.829 -13.496 1.00 88.56 199 ALA A O 1
ATOM 1483 N N . PHE A 1 200 ? 12.737 2.170 -15.031 1.00 81.75 200 PHE A N 1
ATOM 1484 C CA . PHE A 1 200 ? 13.156 3.489 -15.461 1.00 81.75 200 PHE A CA 1
ATOM 1485 C C . PHE A 1 200 ? 12.621 3.697 -16.863 1.00 81.75 200 PHE A C 1
ATOM 1487 O O . PHE A 1 200 ? 12.880 2.882 -17.749 1.00 81.75 200 PHE A O 1
ATOM 1494 N N . GLN A 1 201 ? 11.886 4.782 -17.091 1.00 71.06 201 GLN A N 1
ATOM 1495 C CA . GLN A 1 201 ? 11.563 5.161 -18.462 1.00 71.06 201 GLN A CA 1
ATOM 1496 C C . GLN A 1 201 ? 12.876 5.367 -19.217 1.00 71.06 201 GLN A C 1
ATOM 1498 O O . GLN A 1 201 ? 13.691 6.197 -18.813 1.00 71.06 201 GLN A O 1
ATOM 1503 N N . GLN A 1 202 ? 13.091 4.608 -20.295 1.00 61.53 202 GLN A N 1
ATOM 1504 C CA . GLN A 1 202 ? 14.375 4.630 -21.002 1.00 61.53 202 GLN A CA 1
ATOM 1505 C C . GLN A 1 202 ? 14.648 5.987 -21.638 1.00 61.53 202 GLN A C 1
ATOM 1507 O O . GLN A 1 202 ? 15.811 6.329 -21.811 1.00 61.53 202 GLN A O 1
ATOM 1512 N N . CYS A 1 203 ? 13.609 6.779 -21.940 1.00 58.34 203 CYS A N 1
ATOM 1513 C CA . CYS A 1 203 ? 13.741 8.149 -22.430 1.00 58.34 203 CYS A CA 1
ATOM 1514 C C . CYS A 1 203 ? 12.502 8.996 -22.113 1.00 58.34 203 CYS A C 1
ATOM 1516 O O . CYS A 1 203 ? 11.370 8.596 -22.389 1.00 58.34 203 CYS A O 1
ATOM 1518 N N . LYS A 1 204 ? 12.721 10.240 -21.668 1.00 59.94 204 LYS A N 1
ATOM 1519 C CA . LYS A 1 204 ? 11.740 11.311 -21.886 1.00 59.94 204 LYS A CA 1
ATOM 1520 C C . LYS A 1 204 ? 11.683 11.583 -23.389 1.00 59.94 204 LYS A C 1
ATOM 1522 O O . LYS A 1 204 ? 12.728 11.630 -24.032 1.00 59.94 204 LYS A O 1
ATOM 1527 N N . LYS A 1 205 ? 10.486 11.779 -23.948 1.00 67.75 205 LYS A N 1
ATOM 1528 C CA . LYS A 1 205 ? 10.328 12.328 -25.305 1.00 67.75 205 LYS A CA 1
ATOM 1529 C C . LYS A 1 205 ? 11.245 13.545 -25.451 1.00 67.75 205 LYS A C 1
ATOM 1531 O O . LYS A 1 205 ? 11.149 14.467 -24.640 1.00 67.75 205 LYS A O 1
ATOM 1536 N N . ALA A 1 206 ? 12.130 13.530 -26.440 1.00 72.50 206 ALA A N 1
ATOM 1537 C CA . ALA A 1 206 ? 12.998 14.665 -26.717 1.00 72.50 206 ALA A CA 1
ATOM 1538 C C . ALA A 1 206 ? 12.301 15.566 -27.738 1.00 72.50 206 ALA A C 1
ATOM 1540 O O . ALA A 1 206 ? 11.894 15.094 -28.800 1.00 72.50 206 ALA A O 1
ATOM 1541 N N . VAL A 1 207 ? 12.136 16.842 -27.387 1.00 81.25 207 VAL A N 1
ATOM 1542 C CA . VAL A 1 207 ? 11.601 17.908 -28.245 1.00 81.25 207 VAL A CA 1
ATOM 1543 C C . VAL A 1 207 ? 12.464 19.146 -28.029 1.00 81.25 207 VAL A C 1
ATOM 1545 O O . VAL A 1 207 ? 12.743 19.506 -26.886 1.00 81.25 207 VAL A O 1
ATOM 1548 N N . CYS A 1 208 ? 12.863 19.809 -29.112 1.00 83.62 208 CYS A N 1
ATOM 1549 C CA . CYS A 1 208 ? 13.457 21.140 -29.049 1.00 83.62 208 CYS A CA 1
ATOM 1550 C C . CYS A 1 208 ? 12.318 22.146 -29.189 1.00 83.62 208 CYS A C 1
ATOM 1552 O O . CYS A 1 208 ? 11.706 22.230 -30.249 1.00 83.62 208 CYS A O 1
ATOM 1554 N N . VAL A 1 209 ? 11.981 22.837 -28.097 1.00 80.75 209 VAL A N 1
ATOM 1555 C CA . VAL A 1 209 ? 10.904 23.844 -28.096 1.00 80.75 209 VAL A CA 1
ATOM 1556 C C . VAL A 1 209 ? 11.313 25.056 -28.933 1.00 80.75 209 VAL A C 1
ATOM 1558 O O . VAL A 1 209 ? 10.514 25.554 -29.718 1.00 80.75 209 VAL A O 1
ATOM 1561 N N . ASP A 1 210 ? 12.584 25.444 -28.817 1.00 78.69 210 ASP A N 1
ATOM 1562 C CA . ASP A 1 210 ? 13.224 26.476 -29.620 1.00 78.69 210 ASP A CA 1
ATOM 1563 C C . ASP A 1 210 ? 14.358 25.830 -30.430 1.00 78.69 210 ASP A C 1
ATOM 1565 O O . ASP A 1 210 ? 15.218 25.149 -29.862 1.00 78.69 210 ASP A O 1
ATOM 1569 N N . GLY A 1 211 ? 14.359 26.019 -31.752 1.00 82.44 211 GLY A N 1
ATOM 1570 C CA . GLY A 1 211 ? 15.395 25.480 -32.637 1.00 82.44 211 GLY A CA 1
ATOM 1571 C C . GLY A 1 211 ? 14.990 24.265 -33.471 1.00 82.44 211 GLY A C 1
ATOM 1572 O O . GLY A 1 211 ? 13.817 23.905 -33.581 1.00 82.44 211 GLY A O 1
ATOM 1573 N N . VAL A 1 212 ? 15.990 23.631 -34.086 1.00 87.12 212 VAL A N 1
ATOM 1574 C CA . VAL A 1 212 ? 15.838 22.407 -34.886 1.00 87.12 212 VAL A CA 1
ATOM 1575 C C . VAL A 1 212 ? 16.597 21.278 -34.200 1.00 87.12 212 VAL A C 1
ATOM 1577 O O . VAL A 1 212 ? 17.788 21.399 -33.917 1.00 87.12 212 VAL A O 1
ATOM 1580 N N . MET A 1 213 ? 15.919 20.160 -33.942 1.00 89.31 213 MET A N 1
ATOM 1581 C CA . MET A 1 213 ? 16.583 18.967 -33.424 1.00 89.31 213 MET A CA 1
ATOM 1582 C C . MET A 1 213 ? 17.312 18.258 -34.556 1.00 89.31 213 MET A C 1
ATOM 1584 O O . MET A 1 213 ? 16.718 17.942 -35.588 1.00 89.31 213 MET A O 1
ATOM 1588 N N . LYS A 1 214 ? 18.591 17.983 -34.346 1.00 91.44 214 LYS A N 1
ATOM 1589 C CA . LYS A 1 214 ? 19.438 17.235 -35.263 1.00 91.44 214 LYS A CA 1
ATOM 1590 C C . LYS A 1 214 ? 19.793 15.883 -34.677 1.00 91.44 214 LYS A C 1
ATOM 1592 O O . LYS A 1 214 ? 20.408 15.815 -33.614 1.00 91.44 214 LYS A O 1
ATOM 1597 N N . ALA A 1 215 ? 19.421 14.818 -35.375 1.00 89.19 215 ALA A N 1
ATOM 1598 C CA . ALA A 1 215 ? 19.669 13.442 -34.982 1.00 89.19 215 ALA A CA 1
ATOM 1599 C C . ALA A 1 215 ? 20.81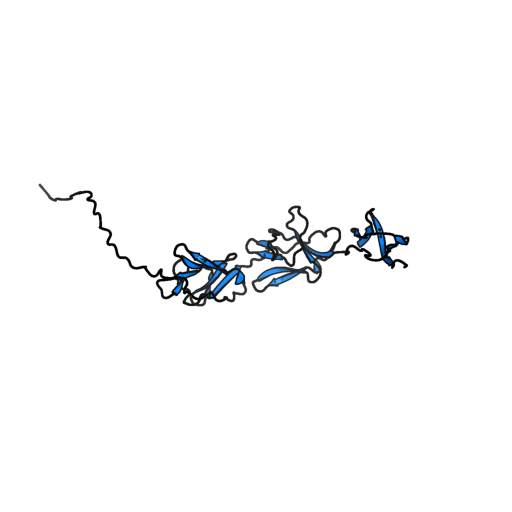7 12.819 -35.792 1.00 89.19 215 ALA A C 1
ATOM 1601 O O . ALA A 1 215 ? 21.004 13.102 -36.977 1.00 89.19 215 ALA A O 1
ATOM 1602 N N . ASN A 1 216 ? 21.601 11.968 -35.137 1.00 87.12 216 ASN A N 1
ATOM 1603 C CA . ASN A 1 216 ? 22.739 11.256 -35.707 1.00 87.12 216 ASN A CA 1
ATOM 1604 C C . ASN A 1 216 ? 22.491 9.743 -35.708 1.00 87.12 216 ASN A C 1
ATOM 1606 O O . ASN A 1 216 ? 21.912 9.236 -34.748 1.00 87.12 216 ASN A O 1
ATOM 1610 N N . PRO A 1 217 ? 22.968 9.003 -36.723 1.00 86.31 217 PRO A N 1
ATOM 1611 C CA . PRO A 1 217 ? 23.863 9.443 -37.799 1.00 86.31 217 PRO A CA 1
ATOM 1612 C C . PRO A 1 217 ? 23.169 10.284 -38.886 1.00 86.31 217 PRO A C 1
ATOM 1614 O O . PRO A 1 217 ? 21.980 10.134 -39.133 1.00 86.31 217 PRO A O 1
ATOM 1617 N N . GLY A 1 218 ? 23.931 11.158 -39.554 1.00 85.62 218 GLY A N 1
ATOM 1618 C CA . GLY A 1 218 ? 23.473 11.879 -40.752 1.00 85.62 218 GLY A CA 1
ATOM 1619 C C . GLY A 1 218 ? 22.973 13.309 -40.536 1.00 85.62 218 GLY A C 1
ATOM 1620 O O . GLY A 1 218 ? 22.608 13.956 -41.513 1.00 85.62 218 GLY A O 1
ATOM 1621 N N . ASN A 1 219 ? 23.002 13.829 -39.304 1.00 88.12 219 ASN A N 1
ATOM 1622 C CA . ASN A 1 219 ? 22.577 15.197 -38.986 1.00 88.12 219 ASN A CA 1
ATOM 1623 C C . ASN A 1 219 ? 21.153 15.528 -39.498 1.00 88.12 219 ASN A C 1
ATOM 1625 O O . ASN A 1 219 ? 20.888 16.604 -40.051 1.00 88.12 219 ASN A O 1
ATOM 1629 N N . VAL A 1 220 ? 20.240 14.562 -39.362 1.00 90.62 220 VAL A N 1
ATOM 1630 C CA . VAL A 1 220 ? 18.872 14.624 -39.889 1.00 90.62 220 VAL A CA 1
ATOM 1631 C C . VAL A 1 220 ? 18.022 15.515 -38.992 1.00 90.62 220 VAL A C 1
ATOM 1633 O O . VAL A 1 220 ? 18.059 15.395 -37.770 1.00 90.62 220 VAL A O 1
ATOM 1636 N N . ALA A 1 221 ? 17.255 16.427 -39.590 1.00 89.62 221 ALA A N 1
ATOM 1637 C CA . ALA A 1 221 ? 16.324 17.258 -38.838 1.00 89.62 221 ALA A CA 1
ATOM 1638 C C . ALA A 1 221 ? 15.090 16.440 -38.436 1.00 89.62 221 ALA A C 1
ATOM 1640 O O . ALA A 1 221 ? 14.386 15.924 -39.300 1.00 89.62 221 ALA A O 1
ATOM 1641 N N . VAL A 1 222 ? 14.814 16.365 -37.137 1.00 87.62 222 VAL A N 1
ATOM 1642 C CA . VAL A 1 222 ? 13.663 15.654 -36.568 1.00 87.62 222 VAL A CA 1
ATOM 1643 C C . VAL A 1 222 ? 12.860 16.595 -35.671 1.00 87.62 222 VAL A C 1
ATOM 1645 O O . VAL A 1 222 ? 13.377 17.587 -35.165 1.00 87.62 222 VAL A O 1
ATOM 1648 N N . GLN A 1 223 ? 11.569 16.322 -35.486 1.00 83.44 223 GLN A N 1
ATOM 1649 C CA . GLN A 1 223 ? 10.709 17.140 -34.613 1.00 83.44 223 GLN A CA 1
ATOM 1650 C C . GLN A 1 223 ? 10.545 16.531 -33.221 1.00 83.44 223 GLN A C 1
ATOM 1652 O O . GLN A 1 223 ? 10.432 17.241 -32.224 1.00 83.44 223 GLN A O 1
ATOM 1657 N N . LEU A 1 224 ? 10.530 15.203 -33.164 1.00 81.75 224 LEU A N 1
ATOM 1658 C CA . LEU A 1 224 ? 10.286 14.428 -31.964 1.00 81.75 224 LEU A CA 1
ATOM 1659 C C . LEU A 1 224 ? 11.092 13.143 -32.066 1.00 81.75 224 LEU A C 1
ATOM 1661 O O . LEU A 1 224 ? 11.006 12.442 -33.074 1.00 81.75 224 LEU A O 1
ATOM 1665 N N . LEU A 1 225 ? 11.811 12.819 -30.998 1.00 80.69 225 LEU A N 1
ATOM 1666 C CA . LEU A 1 225 ? 12.395 11.499 -30.828 1.00 80.69 225 LEU A CA 1
ATOM 1667 C C . LEU A 1 225 ? 11.747 10.793 -29.639 1.00 80.69 225 LEU A C 1
ATOM 1669 O O . LEU A 1 225 ? 11.564 11.350 -28.551 1.00 80.69 225 LEU A O 1
ATOM 1673 N N . SER A 1 226 ? 11.396 9.542 -29.886 1.00 77.62 226 SER A N 1
ATOM 1674 C CA . SER A 1 226 ? 11.018 8.529 -28.906 1.00 77.62 226 SER A CA 1
ATOM 1675 C C . SER A 1 226 ? 12.138 7.495 -28.808 1.00 77.62 226 SER A C 1
ATOM 1677 O O . SER A 1 226 ? 13.125 7.627 -29.515 1.00 77.62 226 SER A O 1
ATOM 1679 N N . CYS A 1 227 ? 12.057 6.500 -27.932 1.00 72.44 227 CYS A N 1
ATOM 1680 C CA . CYS A 1 227 ? 13.067 5.442 -27.880 1.00 72.44 227 CYS A CA 1
ATOM 1681 C C . CYS A 1 227 ? 12.460 4.111 -28.309 1.00 72.44 227 CYS A C 1
ATOM 1683 O O . CYS A 1 227 ? 11.314 3.819 -27.961 1.00 72.44 227 CYS A O 1
ATOM 1685 N N . ASN A 1 228 ? 13.228 3.304 -29.032 1.00 67.56 228 ASN A N 1
ATOM 1686 C CA . ASN A 1 228 ? 12.866 1.926 -29.339 1.00 67.56 228 ASN A CA 1
ATOM 1687 C C . ASN A 1 228 ? 13.220 0.980 -28.174 1.00 67.56 228 ASN A C 1
ATOM 1689 O O . ASN A 1 228 ? 13.791 1.384 -27.163 1.00 67.56 228 ASN A O 1
ATOM 1693 N N . THR A 1 229 ? 12.904 -0.309 -28.317 1.00 59.97 229 THR A N 1
ATOM 1694 C CA . THR A 1 229 ? 13.145 -1.348 -27.296 1.00 59.97 229 THR A CA 1
ATOM 1695 C C . THR A 1 229 ? 14.622 -1.642 -27.011 1.00 59.97 229 THR A C 1
ATOM 1697 O O . THR A 1 229 ? 14.923 -2.434 -26.123 1.00 59.97 229 THR A O 1
ATOM 1700 N N . MET A 1 230 ? 15.543 -1.033 -27.759 1.00 67.75 230 MET A N 1
ATOM 1701 C CA . MET A 1 230 ? 16.992 -1.176 -27.606 1.00 67.75 230 MET A CA 1
ATOM 1702 C C . MET A 1 230 ? 17.644 0.099 -27.054 1.00 67.75 230 MET A C 1
ATOM 1704 O O . MET A 1 230 ? 18.854 0.269 -27.193 1.00 67.75 230 MET A O 1
ATOM 1708 N N . ALA A 1 231 ? 16.861 1.003 -26.458 1.00 67.81 231 ALA A N 1
ATOM 1709 C CA . ALA A 1 231 ? 17.326 2.302 -25.975 1.00 67.81 231 ALA A CA 1
ATOM 1710 C C . ALA A 1 231 ? 17.992 3.177 -27.066 1.00 67.81 231 ALA A C 1
ATOM 1712 O O . ALA A 1 231 ? 18.899 3.960 -26.782 1.00 67.81 231 ALA A O 1
ATOM 1713 N N . GLN A 1 232 ? 17.547 3.057 -28.324 1.00 74.81 232 GLN A N 1
ATOM 1714 C CA . GLN A 1 232 ? 17.947 3.950 -29.417 1.00 74.81 232 GLN A CA 1
ATOM 1715 C C . GLN A 1 232 ? 16.839 4.956 -29.705 1.00 74.81 232 GLN A C 1
ATOM 1717 O O . GLN A 1 232 ? 15.660 4.596 -29.742 1.00 74.81 232 GLN A O 1
ATOM 1722 N N . TRP A 1 233 ? 17.213 6.205 -29.971 1.00 83.00 233 TRP A N 1
ATOM 1723 C CA . TRP A 1 233 ? 16.255 7.223 -30.383 1.00 83.00 233 TRP A CA 1
ATOM 1724 C C . TRP A 1 233 ? 15.580 6.816 -31.694 1.00 83.00 233 TRP A C 1
ATOM 1726 O O . TRP A 1 233 ? 16.213 6.220 -32.553 1.00 83.00 233 TRP A O 1
ATOM 1736 N N . MET A 1 234 ? 14.301 7.118 -31.850 1.00 84.94 234 MET A N 1
ATOM 1737 C CA . MET A 1 234 ? 13.476 6.756 -32.989 1.00 84.94 234 MET A CA 1
ATOM 1738 C C . MET A 1 234 ? 12.516 7.898 -33.307 1.00 84.94 234 MET A C 1
ATOM 1740 O O . MET A 1 234 ? 11.847 8.417 -32.406 1.00 84.94 234 MET A O 1
ATOM 1744 N N . ASP A 1 235 ? 12.449 8.303 -34.569 1.00 86.38 235 ASP A N 1
ATOM 1745 C CA . ASP A 1 235 ? 11.482 9.304 -35.021 1.00 86.38 235 ASP A CA 1
ATOM 1746 C C . ASP A 1 235 ? 10.076 8.703 -35.226 1.00 86.38 235 ASP A C 1
ATOM 1748 O O . ASP A 1 235 ? 9.806 7.545 -34.904 1.00 86.38 235 ASP A O 1
ATOM 1752 N N . SER A 1 236 ? 9.140 9.489 -35.762 1.00 81.69 236 SER A N 1
ATOM 1753 C CA . SER A 1 236 ? 7.778 9.017 -36.043 1.00 81.69 236 SER A CA 1
ATOM 1754 C C . SER A 1 236 ? 7.672 8.053 -37.231 1.00 81.69 236 SER A C 1
ATOM 1756 O O . SER A 1 236 ? 6.599 7.493 -37.451 1.00 81.69 236 SER A O 1
ATOM 1758 N N . LEU A 1 237 ? 8.738 7.891 -38.019 1.00 84.00 237 LEU A N 1
ATOM 1759 C CA . LEU A 1 237 ? 8.803 7.000 -39.180 1.00 84.00 237 LEU A CA 1
ATOM 1760 C C . LEU A 1 237 ? 9.487 5.665 -38.850 1.00 84.00 237 LEU A C 1
ATOM 1762 O O . LEU A 1 237 ? 9.472 4.752 -39.674 1.00 84.00 237 LEU A O 1
ATOM 1766 N N . GLY A 1 238 ? 10.023 5.524 -37.636 1.00 81.25 238 GLY A N 1
ATOM 1767 C CA . GLY A 1 238 ? 10.701 4.315 -37.184 1.00 81.25 238 GLY A CA 1
ATOM 1768 C C . GLY A 1 238 ? 12.203 4.308 -37.468 1.00 81.25 238 GLY A C 1
ATOM 1769 O O . GLY A 1 238 ? 12.846 3.275 -37.272 1.00 81.25 238 GLY A O 1
ATOM 1770 N N . GLU A 1 239 ? 12.778 5.425 -37.915 1.00 87.56 239 GLU A N 1
ATOM 1771 C CA . GLU A 1 239 ? 14.217 5.537 -38.154 1.00 87.56 239 GLU A CA 1
ATOM 1772 C C . GLU A 1 239 ? 14.967 5.681 -36.835 1.00 87.56 239 GLU A C 1
ATOM 1774 O O . GLU A 1 239 ? 14.566 6.457 -35.973 1.00 87.56 239 GLU A O 1
ATOM 1779 N N . THR A 1 240 ? 16.059 4.930 -36.669 1.00 87.44 240 THR A N 1
ATOM 1780 C CA . THR A 1 240 ? 16.814 4.877 -35.412 1.00 87.44 240 THR A CA 1
ATOM 1781 C C . THR A 1 240 ? 18.046 5.776 -35.420 1.00 87.44 240 THR A C 1
ATOM 1783 O O . THR A 1 240 ? 18.843 5.739 -36.358 1.00 87.44 240 THR A O 1
ATOM 1786 N N . PHE A 1 241 ? 18.272 6.478 -34.314 1.00 85.75 241 PHE A N 1
ATOM 1787 C CA . PHE A 1 241 ? 19.349 7.431 -34.087 1.00 85.75 241 PHE A CA 1
ATOM 1788 C C . PHE A 1 241 ? 20.094 7.106 -32.783 1.00 85.75 241 PHE A C 1
ATOM 1790 O O . PHE A 1 241 ? 19.524 6.615 -31.807 1.00 85.75 241 PHE A O 1
ATOM 1797 N N . THR A 1 242 ? 21.396 7.377 -32.756 1.00 83.38 242 THR A N 1
ATOM 1798 C CA . THR A 1 242 ? 22.280 7.117 -31.609 1.00 83.38 242 THR A CA 1
ATOM 1799 C C . THR A 1 242 ? 22.502 8.347 -30.735 1.00 83.38 242 THR A C 1
ATOM 1801 O O . THR A 1 242 ? 22.835 8.209 -29.562 1.00 83.38 242 THR A O 1
ATOM 1804 N N . ALA A 1 243 ? 22.301 9.548 -31.276 1.00 83.19 243 ALA A N 1
ATOM 1805 C CA . ALA A 1 243 ? 22.398 10.804 -30.541 1.00 83.19 243 ALA A CA 1
ATOM 1806 C C . ALA A 1 243 ? 21.512 11.871 -31.186 1.00 83.19 243 ALA A C 1
ATOM 1808 O O . ALA A 1 243 ? 21.226 11.799 -32.380 1.00 83.19 243 ALA A O 1
ATOM 1809 N N . ALA A 1 244 ? 21.123 12.883 -30.416 1.00 86.12 244 ALA A N 1
ATOM 1810 C CA . ALA A 1 244 ? 20.436 14.057 -30.934 1.00 86.12 244 ALA A CA 1
ATOM 1811 C C . ALA A 1 244 ? 20.833 15.314 -30.157 1.00 86.12 244 ALA A C 1
ATOM 1813 O O . ALA A 1 244 ? 21.159 15.235 -28.972 1.00 86.12 244 ALA A O 1
ATOM 1814 N N . GLN A 1 245 ? 20.804 16.465 -30.825 1.00 87.38 245 GLN A N 1
ATOM 1815 C CA . GLN A 1 245 ? 21.092 17.771 -30.236 1.00 87.38 245 GLN A CA 1
ATOM 1816 C C . GLN A 1 245 ? 20.082 18.817 -30.711 1.00 87.38 245 GLN A C 1
ATOM 1818 O O . GLN A 1 245 ? 19.605 18.749 -31.842 1.00 87.38 245 GLN A O 1
ATOM 1823 N N . CYS A 1 246 ? 19.762 19.785 -29.854 1.00 88.62 246 CYS A N 1
ATOM 1824 C CA . CYS A 1 246 ? 18.996 20.963 -30.251 1.00 88.62 246 CYS A CA 1
ATOM 1825 C C . CYS A 1 246 ? 19.955 22.043 -30.741 1.00 88.62 246 CYS A C 1
ATOM 1827 O O . CYS A 1 246 ? 20.812 22.492 -29.981 1.00 88.62 246 CYS A O 1
ATOM 1829 N N . GLU A 1 247 ? 19.800 22.467 -31.990 1.00 87.44 247 GLU A N 1
ATOM 1830 C CA . GLU A 1 247 ? 20.516 23.616 -32.538 1.00 87.44 247 GLU A CA 1
ATOM 1831 C C . GLU A 1 247 ? 19.604 24.838 -32.459 1.00 87.44 247 GLU A C 1
ATOM 1833 O O . GLU A 1 247 ? 18.449 24.781 -32.889 1.00 87.44 247 GLU A O 1
ATOM 1838 N N . ALA A 1 248 ? 20.104 25.933 -31.880 1.00 79.12 248 ALA A N 1
ATOM 1839 C CA . ALA A 1 248 ? 19.367 27.190 -31.831 1.00 79.12 248 ALA A CA 1
ATOM 1840 C C . ALA A 1 248 ? 19.081 27.678 -33.259 1.00 79.12 248 ALA A C 1
ATOM 1842 O O . ALA A 1 248 ? 19.950 27.601 -34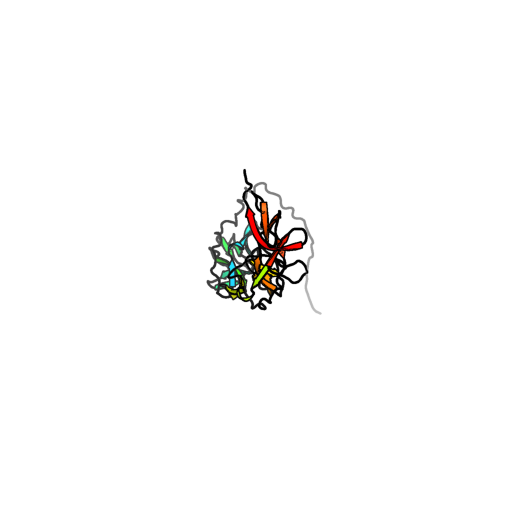.126 1.00 79.12 248 ALA A O 1
ATOM 1843 N N . SER A 1 249 ? 17.871 28.185 -33.501 1.00 68.25 249 SER A N 1
ATOM 1844 C CA . SER A 1 249 ? 17.546 28.853 -34.761 1.00 68.25 249 SER A CA 1
ATOM 1845 C C . SER A 1 249 ? 18.476 30.056 -34.916 1.00 68.25 249 SER A C 1
ATOM 1847 O O . SER A 1 249 ? 18.429 30.955 -34.075 1.00 68.25 249 SER A O 1
ATOM 1849 N N . GLU A 1 250 ? 19.324 30.085 -35.946 1.00 62.16 250 GLU A N 1
ATOM 1850 C CA . GLU A 1 250 ? 20.061 31.310 -36.264 1.00 62.16 250 GLU A CA 1
ATOM 1851 C C . GLU A 1 250 ? 19.040 32.412 -36.579 1.00 62.16 250 GLU A C 1
ATOM 1853 O O . GLU A 1 250 ? 18.184 32.251 -37.452 1.00 62.16 250 GLU A O 1
ATOM 1858 N N . SER A 1 251 ? 19.079 33.480 -35.780 1.00 52.50 251 SER A N 1
ATOM 1859 C CA . SER A 1 251 ? 18.259 34.685 -35.926 1.00 52.50 251 SER A CA 1
ATOM 1860 C C . SER A 1 251 ? 18.817 35.614 -36.991 1.00 52.50 251 SER A C 1
ATOM 1862 O O . SER A 1 251 ? 20.040 35.877 -36.906 1.00 52.50 251 SER A O 1
#

pLDDT: mean 77.21, std 16.18, range [31.38, 94.19]